Protein AF-A0A9X9BIA7-F1 (afdb_monomer)

pLDDT: mean 82.03, std 10.1, range [43.19, 94.62]

Secondary structure (DSSP, 8-state):
-HHHHHHHHHHHHHHHHHHHHHHHHHHHHHHHHHHHHHHHSSSHHHHHHHHHHHSHHHHTHHHHHHHHHHHHHHHHHHHHHHHHHHHHHHHHHHHHHHHHHHHHHHHHHHHHH---TT-TT-----PPP-HHHHHHHHHHS-HHHHHHHHHHHHHHHHHHHHHHH--S-HHHHHHHHHHHHHHHHHHHHHHHHHHHHHHHHH-

Radius of gyration: 33.62 Å; Cα contacts (8 Å, |Δi|>4): 105; chains: 1; bounding box: 67×31×93 Å

Structure (mmCIF, N/CA/C/O backbone):
data_AF-A0A9X9BIA7-F1
#
_entry.id   AF-A0A9X9BIA7-F1
#
loop_
_atom_site.group_PDB
_atom_site.id
_atom_site.type_symbol
_atom_site.label_atom_id
_atom_site.label_alt_id
_atom_site.label_comp_id
_atom_site.label_asym_id
_atom_site.label_entity_id
_atom_site.label_seq_id
_atom_site.pdbx_PDB_ins_code
_atom_site.Cartn_x
_atom_site.Cartn_y
_atom_site.Cartn_z
_atom_site.occupancy
_atom_site.B_iso_or_equiv
_atom_site.auth_seq_id
_atom_site.auth_comp_id
_atom_site.auth_asym_id
_atom_site.auth_atom_id
_atom_site.pdbx_PDB_model_num
ATOM 1 N N . MET A 1 1 ? -5.800 -17.073 7.816 1.00 51.84 1 MET A N 1
ATOM 2 C CA . MET A 1 1 ? -5.719 -16.001 8.838 1.00 51.84 1 MET A CA 1
ATOM 3 C C . MET A 1 1 ? -7.051 -15.257 8.975 1.00 51.84 1 MET A C 1
ATOM 5 O O . MET A 1 1 ? -7.492 -15.064 10.098 1.00 51.84 1 MET A O 1
ATOM 9 N N . PHE A 1 2 ? -7.744 -14.990 7.859 1.00 43.19 2 PHE A N 1
ATOM 10 C CA . PHE A 1 2 ? -9.091 -14.393 7.794 1.00 43.19 2 PHE A CA 1
ATOM 11 C C . PHE A 1 2 ? -10.152 -15.053 8.702 1.00 43.19 2 PHE A C 1
ATOM 13 O O . PHE A 1 2 ? -10.897 -14.359 9.387 1.00 43.19 2 PHE A O 1
ATOM 20 N N . ASP A 1 3 ? -10.183 -16.390 8.781 1.00 50.22 3 ASP A N 1
ATOM 21 C CA . ASP A 1 3 ? -11.172 -17.098 9.613 1.00 50.22 3 ASP A CA 1
ATOM 22 C C . ASP A 1 3 ? -10.948 -16.918 11.119 1.00 50.22 3 ASP A C 1
ATOM 24 O O . ASP A 1 3 ? -11.911 -16.846 11.877 1.00 50.22 3 ASP A O 1
ATOM 28 N N . LYS A 1 4 ? -9.689 -16.785 11.564 1.00 55.47 4 LYS A N 1
ATOM 29 C CA . LYS A 1 4 ? -9.378 -16.519 12.979 1.00 55.47 4 LYS A CA 1
ATOM 30 C C . LYS A 1 4 ? -9.811 -15.117 13.386 1.00 55.47 4 LYS A C 1
ATOM 32 O O . LYS A 1 4 ? -10.415 -14.951 14.435 1.00 55.47 4 LYS A O 1
ATOM 37 N N . GLU A 1 5 ? -9.560 -14.127 12.536 1.00 55.94 5 GLU A N 1
ATOM 38 C CA . GLU A 1 5 ? -9.920 -12.739 12.824 1.00 55.94 5 GLU A CA 1
ATOM 39 C C . GLU A 1 5 ? -11.442 -12.515 12.781 1.00 55.94 5 GLU A C 1
ATOM 41 O O . GLU A 1 5 ? -11.990 -11.721 13.548 1.00 55.94 5 GLU A O 1
ATOM 46 N N . LYS A 1 6 ? -12.145 -13.248 11.907 1.00 61.41 6 LYS A N 1
ATOM 47 C CA . LYS A 1 6 ? -13.609 -13.257 11.860 1.00 61.41 6 LYS A CA 1
ATOM 48 C C . LYS A 1 6 ? -14.207 -13.901 13.114 1.00 61.41 6 LYS A C 1
ATOM 50 O O . LYS A 1 6 ? -15.103 -13.315 13.713 1.00 61.41 6 LYS A O 1
ATOM 55 N N . LEU A 1 7 ? -13.662 -15.040 13.548 1.00 57.78 7 LEU A N 1
ATOM 56 C CA . LEU A 1 7 ? -14.056 -15.696 14.799 1.00 57.78 7 LEU A CA 1
ATOM 57 C C . LEU A 1 7 ? -13.787 -14.811 16.021 1.00 57.78 7 LEU A C 1
ATOM 59 O O . LEU A 1 7 ? -14.638 -14.719 16.897 1.00 57.78 7 LEU A O 1
ATOM 63 N N . GLU A 1 8 ? -12.648 -14.118 16.077 1.00 61.22 8 GLU A N 1
ATOM 64 C CA . GLU A 1 8 ? -12.342 -13.173 17.160 1.00 61.22 8 GLU A CA 1
ATOM 65 C C . GLU A 1 8 ? -13.319 -11.991 17.186 1.00 61.22 8 GLU A C 1
ATOM 67 O O . GLU A 1 8 ? -13.838 -11.660 18.252 1.00 61.22 8 GLU A O 1
ATOM 72 N N . LYS A 1 9 ? -13.653 -11.406 16.026 1.00 61.94 9 LYS A N 1
ATOM 73 C CA . LYS A 1 9 ? -14.654 -10.327 15.922 1.00 61.94 9 LYS A CA 1
ATOM 74 C C . LYS A 1 9 ? -16.052 -10.783 16.343 1.00 61.94 9 LYS A C 1
ATOM 76 O O . LYS A 1 9 ? -16.746 -10.043 17.041 1.00 61.94 9 LYS A O 1
ATOM 81 N N . GLU A 1 10 ? -16.468 -11.984 15.949 1.00 62.50 10 GLU A N 1
ATOM 82 C CA . GLU A 1 10 ? -17.757 -12.559 16.356 1.00 62.50 10 GLU A CA 1
ATOM 83 C C . GLU A 1 10 ? -17.796 -12.818 17.869 1.00 62.50 10 GLU A C 1
ATOM 85 O O . GLU A 1 10 ? -18.777 -12.477 18.533 1.00 62.50 10 GLU A O 1
ATOM 90 N N . ASN A 1 11 ? -16.702 -13.321 18.447 1.00 66.12 11 ASN A N 1
ATOM 91 C CA . ASN A 1 11 ? -16.607 -13.575 19.884 1.00 66.12 11 ASN A CA 1
ATOM 92 C C . ASN A 1 11 ? -16.567 -12.267 20.705 1.00 66.12 11 ASN A C 1
ATOM 94 O O . ASN A 1 11 ? -17.198 -12.164 21.760 1.00 66.12 11 ASN A O 1
ATOM 98 N N . GLU A 1 12 ? -15.888 -11.228 20.205 1.00 63.38 12 GLU A N 1
ATOM 99 C CA . GLU A 1 12 ? -15.877 -9.883 20.798 1.00 63.38 12 GLU A CA 1
ATOM 100 C C . GLU A 1 12 ? -17.269 -9.231 20.769 1.00 63.38 12 GLU A C 1
ATOM 102 O O . GLU A 1 12 ? -17.687 -8.616 21.761 1.00 63.38 12 GLU A O 1
ATOM 107 N N . GLN A 1 13 ? -18.016 -9.377 19.669 1.00 70.12 13 GLN A N 1
ATOM 108 C CA . GLN A 1 13 ? -19.396 -8.892 19.554 1.00 70.12 13 GLN A CA 1
ATOM 109 C C . GLN A 1 13 ? -20.342 -9.650 20.487 1.00 70.12 13 GLN A C 1
ATOM 111 O O . GLN A 1 13 ? -21.145 -9.023 21.181 1.00 70.12 13 GLN A O 1
ATOM 116 N N . PHE A 1 14 ? -20.197 -10.972 20.575 1.00 70.50 14 PHE A N 1
ATOM 117 C CA . PHE A 1 14 ? -20.996 -11.805 21.467 1.00 70.50 14 PHE A CA 1
ATOM 118 C C . PHE A 1 14 ? -20.748 -11.457 22.944 1.00 70.50 14 PHE A C 1
ATOM 120 O O . PHE A 1 14 ? -21.690 -11.222 23.700 1.00 70.50 14 PHE A O 1
ATOM 127 N N . SER A 1 15 ? -19.482 -11.295 23.338 1.00 69.31 15 SER A N 1
ATOM 128 C CA . SER A 1 15 ? -19.097 -10.848 24.683 1.00 69.31 15 SER A CA 1
ATOM 129 C C . SER A 1 15 ? -19.614 -9.436 25.006 1.00 69.31 15 SER A C 1
ATOM 131 O O . SER A 1 15 ? -20.110 -9.186 26.106 1.00 69.31 15 SER A O 1
ATOM 133 N N . SER A 1 16 ? -19.588 -8.512 24.035 1.00 70.38 16 SER A N 1
ATOM 134 C CA . SER A 1 16 ? -20.182 -7.170 24.189 1.00 70.38 16 SER A CA 1
ATOM 135 C C . SER A 1 16 ? -21.683 -7.234 24.445 1.00 70.38 16 SER A C 1
ATOM 137 O O . SER A 1 16 ? -22.183 -6.561 25.344 1.00 70.38 16 SER A O 1
ATOM 139 N N . ALA A 1 17 ? -22.400 -8.039 23.660 1.00 75.88 17 ALA A N 1
ATOM 140 C CA . ALA A 1 17 ? -23.842 -8.189 23.775 1.00 75.88 17 ALA A CA 1
ATOM 141 C C . ALA A 1 17 ? -24.231 -8.756 25.146 1.00 75.88 17 ALA A C 1
ATOM 143 O O . ALA A 1 17 ? -25.130 -8.222 25.791 1.00 75.88 17 ALA A O 1
ATOM 144 N N . ILE A 1 18 ? -23.501 -9.763 25.636 1.00 77.12 18 ILE A N 1
ATOM 145 C CA . ILE A 1 18 ? -23.706 -10.320 26.979 1.00 77.12 18 ILE A CA 1
ATOM 146 C C . ILE A 1 18 ? -23.482 -9.254 28.052 1.00 77.12 18 ILE A C 1
ATOM 148 O O . ILE A 1 18 ? -24.306 -9.131 28.956 1.00 77.12 18 ILE A O 1
ATOM 152 N N . LEU A 1 19 ? -22.415 -8.455 27.948 1.00 74.62 19 LEU A N 1
ATOM 153 C CA . LEU A 1 19 ? -22.141 -7.385 28.909 1.00 74.62 19 LEU A CA 1
ATOM 154 C C . LEU A 1 19 ? -23.270 -6.340 28.926 1.00 74.62 19 LEU A C 1
ATOM 156 O O . LEU A 1 19 ? -23.710 -5.931 30.001 1.00 74.62 19 LEU A O 1
ATOM 160 N N . TYR A 1 20 ? -23.787 -5.938 27.759 1.00 77.62 20 TYR A N 1
ATOM 161 C CA . TYR A 1 20 ? -24.908 -4.996 27.673 1.00 77.62 20 TYR A CA 1
ATOM 162 C C . TYR A 1 20 ? -26.202 -5.569 28.247 1.00 77.62 20 TYR A C 1
ATOM 164 O O . TYR A 1 20 ? -26.887 -4.880 29.001 1.00 77.62 20 TYR A O 1
ATOM 172 N N . VAL A 1 21 ? -26.515 -6.831 27.945 1.00 79.69 21 VAL A N 1
ATOM 173 C CA . VAL A 1 21 ? -27.689 -7.527 28.489 1.00 79.69 21 VAL A CA 1
ATOM 174 C C . VAL A 1 21 ? -27.570 -7.655 30.006 1.00 79.69 21 VAL A C 1
ATOM 176 O O . VAL A 1 21 ? -28.505 -7.301 30.719 1.00 79.69 21 VAL A O 1
ATOM 179 N N . ALA A 1 22 ? -26.412 -8.078 30.517 1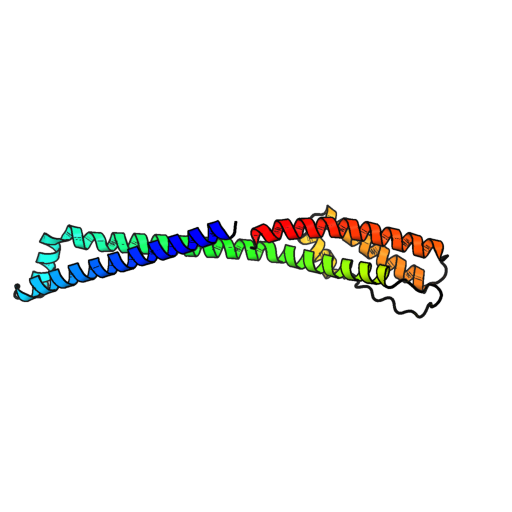.00 77.31 22 ALA A N 1
ATOM 180 C CA . ALA A 1 22 ? -26.150 -8.165 31.950 1.00 77.31 22 ALA A CA 1
ATOM 181 C C . ALA A 1 22 ? -26.300 -6.799 32.634 1.00 77.31 22 ALA A C 1
ATOM 183 O O . ALA A 1 22 ? -26.955 -6.702 33.668 1.00 77.31 22 ALA A O 1
ATOM 184 N N . THR A 1 23 ? -25.774 -5.732 32.025 1.00 77.50 23 THR A N 1
ATOM 185 C CA . THR A 1 23 ? -25.918 -4.361 32.539 1.00 77.50 23 THR A CA 1
ATOM 186 C C . THR A 1 23 ? -27.383 -3.914 32.546 1.00 77.50 23 THR A C 1
ATOM 188 O O . THR A 1 23 ? -27.844 -3.346 33.532 1.00 77.50 23 THR A O 1
ATOM 191 N N . ALA A 1 24 ? -28.143 -4.204 31.488 1.00 81.12 24 ALA A N 1
ATOM 192 C CA . ALA A 1 24 ? -29.560 -3.855 31.397 1.00 81.12 24 ALA A CA 1
ATOM 193 C C . ALA A 1 24 ? -30.409 -4.602 32.439 1.00 81.12 24 ALA A C 1
ATOM 195 O O . ALA A 1 24 ? -31.232 -3.987 33.117 1.00 81.12 24 ALA A O 1
ATOM 196 N N . VAL A 1 25 ? -30.171 -5.907 32.615 1.00 82.69 25 VAL A N 1
ATOM 197 C CA . VAL A 1 25 ? -30.824 -6.718 33.654 1.00 82.69 25 VAL A CA 1
ATOM 198 C C . VAL A 1 25 ? -30.479 -6.174 35.038 1.00 82.69 25 VAL A C 1
ATOM 200 O O . VAL A 1 25 ? -31.370 -6.002 35.865 1.00 82.69 25 VAL A O 1
ATOM 203 N N . TYR A 1 26 ? -29.212 -5.837 35.273 1.00 79.81 26 TYR A N 1
ATOM 204 C CA . TYR A 1 26 ? -28.749 -5.291 36.543 1.00 79.81 26 TYR A CA 1
ATOM 205 C C . TYR A 1 26 ? -29.429 -3.966 36.899 1.00 79.81 26 TYR A C 1
ATOM 207 O O . TYR A 1 26 ? -29.980 -3.817 37.988 1.00 79.81 26 TYR A O 1
ATOM 215 N N . VAL A 1 27 ? -29.456 -3.018 35.958 1.00 80.88 27 VAL A N 1
ATOM 216 C CA . VAL A 1 27 ? -30.148 -1.732 36.129 1.00 80.88 27 VAL A CA 1
ATOM 217 C C . VAL A 1 27 ? -31.649 -1.947 36.336 1.00 80.88 27 VAL A C 1
ATOM 219 O O . VAL A 1 27 ? -32.243 -1.284 37.184 1.00 80.88 27 VAL A O 1
ATOM 222 N N . GLY A 1 28 ? -32.253 -2.905 35.627 1.00 82.69 28 GLY A N 1
ATOM 223 C CA . GLY A 1 28 ? -33.654 -3.285 35.802 1.00 82.69 28 GLY A CA 1
ATOM 224 C C . GLY A 1 28 ? -33.961 -3.801 37.209 1.00 82.69 28 GLY A C 1
ATOM 225 O O . GLY A 1 28 ? -34.925 -3.351 37.826 1.00 82.69 28 GLY A O 1
ATOM 226 N N . VAL A 1 29 ? -33.121 -4.686 37.754 1.00 83.00 29 VAL A N 1
ATOM 227 C CA . VAL A 1 29 ? -33.265 -5.192 39.130 1.00 83.00 29 VAL A CA 1
ATOM 228 C C . VAL A 1 29 ? -33.108 -4.057 40.142 1.00 83.00 29 VAL A C 1
ATOM 230 O O . VAL A 1 29 ? -33.951 -3.918 41.026 1.00 83.00 29 VAL A O 1
ATOM 233 N N . CYS A 1 30 ? -32.101 -3.193 39.983 1.00 81.19 30 CYS A N 1
ATOM 234 C CA . CYS A 1 30 ? -31.923 -2.018 40.841 1.00 81.19 30 CYS A CA 1
ATOM 235 C C . CYS A 1 30 ? -33.144 -1.084 40.802 1.00 81.19 30 CYS A C 1
ATOM 237 O O . CYS A 1 30 ? -33.599 -0.626 41.848 1.00 81.19 30 CYS A O 1
ATOM 239 N N . ALA A 1 31 ? -33.715 -0.841 39.618 1.00 84.12 31 ALA A N 1
ATOM 240 C CA . ALA A 1 31 ? -34.907 -0.012 39.457 1.00 84.12 31 ALA A CA 1
ATOM 241 C C . ALA A 1 31 ? -36.151 -0.640 40.110 1.00 84.12 31 ALA A C 1
ATOM 243 O O . ALA A 1 31 ? -36.922 0.067 40.758 1.00 84.12 31 ALA A O 1
ATOM 244 N N . MET A 1 32 ? -36.333 -1.962 39.997 1.00 84.62 32 MET A N 1
ATOM 245 C CA . MET A 1 32 ? -37.430 -2.673 40.667 1.00 84.62 32 MET A CA 1
ATOM 246 C C . MET A 1 32 ? -37.293 -2.633 42.192 1.00 84.62 32 MET A C 1
ATOM 248 O O . MET A 1 32 ? -38.274 -2.361 42.883 1.00 84.62 32 MET A O 1
ATOM 252 N N . VAL A 1 33 ? -36.086 -2.863 42.722 1.00 83.12 33 VAL A N 1
ATOM 253 C CA . VAL A 1 33 ? -35.806 -2.792 44.166 1.00 83.12 33 VAL A CA 1
ATOM 254 C C . VAL A 1 33 ? -36.056 -1.378 44.688 1.00 83.12 33 VAL A C 1
ATOM 256 O O . VAL A 1 33 ? -36.735 -1.213 45.703 1.00 83.12 33 VAL A O 1
ATOM 259 N N . PHE A 1 34 ? -35.593 -0.354 43.965 1.00 80.75 34 PHE A N 1
ATOM 260 C CA . PHE A 1 34 ? -35.861 1.038 44.313 1.00 80.75 34 PHE A CA 1
ATOM 261 C C . PHE A 1 34 ? -37.360 1.355 44.303 1.00 80.75 34 PHE A C 1
ATOM 263 O O . PHE A 1 34 ? -37.870 1.932 45.259 1.00 80.75 34 PHE A O 1
ATOM 270 N N . GLY A 1 35 ? -38.085 0.935 43.262 1.00 83.81 35 GLY A N 1
ATOM 271 C CA . GLY A 1 35 ? -39.531 1.137 43.160 1.00 83.81 35 GLY A CA 1
ATOM 272 C C . GLY A 1 35 ? -40.303 0.468 44.300 1.00 83.81 35 GLY A C 1
ATOM 273 O O . GLY A 1 35 ? -41.213 1.070 44.868 1.00 83.81 35 GLY A O 1
ATOM 274 N N . ALA A 1 36 ? -39.901 -0.743 44.697 1.00 83.44 36 ALA A N 1
ATOM 275 C CA . ALA A 1 36 ? -40.500 -1.455 45.823 1.00 83.44 36 ALA A CA 1
ATOM 276 C C . ALA A 1 36 ? -40.231 -0.768 47.174 1.00 83.44 36 ALA A C 1
ATOM 278 O O . ALA A 1 36 ? -41.113 -0.744 48.035 1.00 83.44 36 ALA A O 1
ATOM 279 N N . LEU A 1 37 ? -39.035 -0.204 47.366 1.00 82.19 37 LEU A N 1
ATOM 280 C CA . LEU A 1 37 ? -38.689 0.575 48.558 1.00 82.19 37 LEU A CA 1
ATOM 281 C C . LEU A 1 37 ? -39.425 1.918 48.585 1.00 82.19 37 LEU A C 1
ATOM 283 O O . LEU A 1 37 ? -39.972 2.287 49.620 1.00 82.19 37 LEU A O 1
ATOM 287 N N 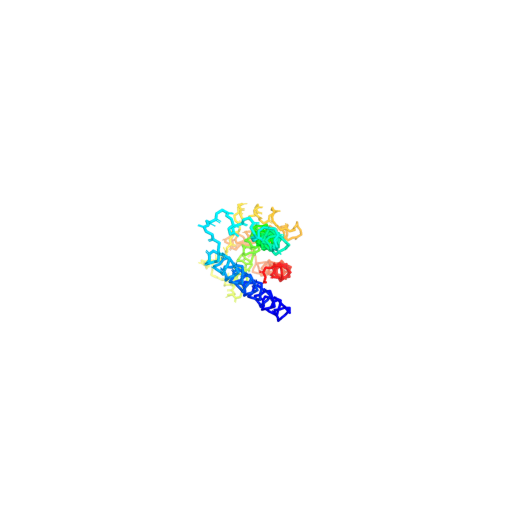. TYR A 1 38 ? -39.511 2.605 47.446 1.00 84.56 38 TYR A N 1
ATOM 288 C CA . TYR A 1 38 ? -40.236 3.867 47.304 1.00 84.56 38 TYR A CA 1
ATOM 289 C C . TYR A 1 38 ? -41.738 3.711 47.566 1.00 84.56 38 TYR A C 1
ATOM 291 O O . TYR A 1 38 ? -42.346 4.574 48.183 1.00 84.56 38 TYR A O 1
ATOM 299 N N . ALA A 1 39 ? -42.332 2.579 47.177 1.00 84.81 39 ALA A N 1
ATOM 300 C CA . ALA A 1 39 ? -43.731 2.279 47.479 1.00 84.81 39 ALA A CA 1
ATOM 301 C C . ALA A 1 39 ? -43.998 2.006 48.973 1.00 84.81 39 ALA A C 1
ATOM 303 O O . ALA A 1 39 ? -45.140 2.107 49.418 1.00 84.81 39 ALA A O 1
ATOM 304 N N . LYS A 1 40 ? -42.971 1.625 49.746 1.00 82.31 40 LYS A N 1
ATOM 305 C CA . LYS A 1 40 ? -43.091 1.281 51.174 1.00 82.31 40 LYS A CA 1
ATOM 306 C C . LYS A 1 40 ? -42.656 2.400 52.117 1.00 82.31 40 LYS A C 1
ATOM 308 O O . LYS A 1 40 ? -43.059 2.385 53.277 1.00 82.31 40 LYS A O 1
ATOM 313 N N . LEU A 1 41 ? -41.815 3.321 51.655 1.00 83.75 41 LEU A N 1
ATOM 314 C CA . LEU A 1 41 ? -41.225 4.373 52.477 1.00 83.75 41 LEU A CA 1
ATOM 315 C C . LEU A 1 41 ? -41.856 5.738 52.164 1.00 83.75 41 LEU A C 1
ATOM 317 O O . LEU A 1 41 ? -42.187 6.019 51.016 1.00 83.75 41 LEU A O 1
ATOM 321 N N . PRO A 1 42 ? -42.031 6.603 53.178 1.00 77.94 42 PRO A N 1
ATOM 322 C CA . PRO A 1 42 ? -42.809 7.836 53.056 1.00 77.94 42 PRO A CA 1
ATOM 323 C C . PRO A 1 42 ? -42.118 8.931 52.230 1.00 77.94 42 PRO A C 1
ATOM 325 O O . PRO A 1 42 ? -42.777 9.882 51.813 1.00 77.94 42 PRO A O 1
ATOM 328 N N . SER A 1 43 ? -40.807 8.825 51.988 1.00 87.31 43 SER A N 1
ATOM 329 C CA . SER A 1 43 ? -40.052 9.805 51.210 1.00 87.31 43 SER A CA 1
ATOM 330 C C . SER A 1 43 ? -39.040 9.152 50.263 1.00 87.31 43 SER A C 1
ATOM 332 O O . SER A 1 43 ? -38.518 8.064 50.513 1.00 87.31 43 SER A O 1
ATOM 334 N N . PHE A 1 44 ? -38.723 9.859 49.172 1.00 80.56 44 PHE A N 1
ATOM 335 C CA . PHE A 1 44 ? -37.680 9.454 48.222 1.00 80.56 44 PHE A CA 1
ATOM 336 C C . PHE A 1 44 ? -36.311 9.305 48.900 1.00 80.56 44 PHE A C 1
ATOM 338 O O . PHE A 1 44 ? -35.579 8.359 48.615 1.00 80.56 44 PHE A O 1
ATOM 345 N N . GLY A 1 45 ? -35.977 10.228 49.810 1.00 80.50 45 GLY A N 1
ATOM 346 C CA . GLY A 1 45 ? -34.710 10.216 50.540 1.00 80.50 45 GLY A CA 1
ATOM 347 C C . GLY A 1 45 ? -34.562 8.980 51.427 1.00 80.50 45 GLY A C 1
ATOM 348 O O . GLY A 1 45 ? -33.501 8.358 51.424 1.00 80.50 45 GLY A O 1
ATOM 349 N N . ASP A 1 46 ? -35.637 8.570 52.103 1.00 79.50 46 ASP A N 1
ATOM 350 C CA . ASP A 1 46 ? -35.634 7.372 52.950 1.00 79.50 46 ASP A CA 1
ATOM 351 C C . ASP A 1 46 ? -35.512 6.092 52.119 1.00 79.50 46 ASP A C 1
ATOM 353 O O . ASP A 1 46 ? -34.750 5.193 52.474 1.00 79.50 46 ASP A O 1
ATOM 357 N N . ALA A 1 47 ? -36.204 6.024 50.976 1.00 78.94 47 ALA A N 1
ATOM 358 C CA . ALA A 1 47 ? -36.086 4.908 50.038 1.00 78.94 47 ALA A CA 1
ATOM 359 C C . ALA A 1 47 ? -34.674 4.785 49.452 1.00 78.94 47 ALA A C 1
ATOM 361 O O . ALA A 1 47 ? -34.137 3.681 49.348 1.00 78.94 47 ALA A O 1
ATOM 362 N N . PHE A 1 48 ? -34.042 5.913 49.122 1.00 79.31 48 PHE A N 1
ATOM 363 C CA . PHE A 1 48 ? -32.670 5.947 48.624 1.00 79.31 48 PHE A CA 1
ATOM 364 C C . PHE A 1 48 ? -31.652 5.533 49.694 1.00 79.31 48 PHE A C 1
ATOM 366 O O . PHE A 1 48 ? -30.774 4.715 49.422 1.00 79.31 48 PHE A O 1
ATOM 373 N N . LEU A 1 49 ? -31.788 6.039 50.923 1.00 80.31 49 LEU A N 1
ATOM 374 C CA . LEU A 1 49 ? -30.914 5.672 52.040 1.00 80.31 49 LEU A CA 1
ATOM 375 C C . LEU A 1 49 ? -31.065 4.199 52.433 1.00 80.31 49 LEU A C 1
ATOM 377 O O . LEU A 1 49 ? -30.057 3.536 52.676 1.00 80.31 49 LEU A O 1
ATOM 381 N N . ALA A 1 50 ? -32.288 3.662 52.436 1.00 80.88 50 ALA A N 1
ATOM 382 C CA . ALA A 1 50 ? -32.530 2.236 52.649 1.00 80.88 50 ALA A CA 1
ATOM 383 C C . ALA A 1 50 ? -31.897 1.388 51.536 1.00 80.88 50 ALA A C 1
ATOM 385 O O . ALA A 1 50 ? -31.244 0.386 51.821 1.00 80.88 50 ALA A O 1
ATOM 386 N N . MET A 1 51 ? -31.994 1.827 50.275 1.00 80.00 51 MET A N 1
ATOM 387 C CA . MET A 1 51 ? -31.340 1.139 49.161 1.00 80.00 51 MET A CA 1
ATOM 388 C C . MET A 1 51 ? -29.811 1.158 49.292 1.00 80.00 51 MET A C 1
ATOM 390 O O . MET A 1 51 ? -29.162 0.137 49.089 1.00 80.00 51 MET A O 1
ATOM 394 N N . MET A 1 52 ? -29.225 2.289 49.685 1.00 78.19 52 MET A N 1
ATOM 395 C CA . MET A 1 52 ? -27.784 2.412 49.930 1.00 78.19 52 MET A CA 1
ATOM 396 C C . MET A 1 52 ? -27.306 1.575 51.121 1.00 78.19 52 MET A C 1
ATOM 398 O O . MET A 1 52 ? -26.193 1.057 51.094 1.00 78.19 52 MET A O 1
ATOM 402 N N . LYS A 1 53 ? -28.133 1.430 52.159 1.00 78.88 53 LYS A N 1
ATOM 403 C CA . LYS A 1 53 ? -27.807 0.656 53.359 1.00 78.88 53 LYS A CA 1
ATOM 404 C C . LYS A 1 53 ? -27.896 -0.851 53.116 1.00 78.88 53 LYS A C 1
ATOM 406 O O . LYS A 1 53 ? -26.956 -1.570 53.440 1.00 78.88 53 LYS A O 1
ATOM 411 N N . ASP A 1 54 ? -29.001 -1.309 52.536 1.00 78.25 54 ASP A N 1
ATOM 412 C CA . ASP A 1 54 ? -29.315 -2.738 52.431 1.00 78.25 54 ASP A CA 1
ATOM 413 C C . ASP A 1 54 ? -28.817 -3.347 51.110 1.00 78.25 54 ASP A C 1
ATOM 415 O O . ASP A 1 54 ? -28.543 -4.543 51.035 1.00 78.25 54 ASP A O 1
ATOM 419 N N . TYR A 1 55 ? -28.641 -2.516 50.076 1.00 75.75 55 TYR A N 1
ATOM 420 C CA . TYR A 1 55 ? -28.185 -2.916 48.740 1.00 75.75 55 TYR A CA 1
ATOM 421 C C . TYR A 1 55 ? -26.950 -2.130 48.274 1.00 75.75 55 TYR A C 1
ATOM 423 O O . TYR A 1 55 ? -26.630 -2.115 47.083 1.00 75.75 55 TYR A O 1
ATOM 431 N N . GLY A 1 56 ? -26.210 -1.503 49.195 1.00 68.75 56 GLY A N 1
ATOM 432 C CA . GLY A 1 56 ? -25.016 -0.709 48.885 1.00 68.75 56 GLY A CA 1
ATOM 433 C C . GLY A 1 56 ? -23.955 -1.470 48.087 1.00 68.75 56 GLY A C 1
ATOM 434 O O . GLY A 1 56 ? -23.355 -0.902 47.180 1.00 68.75 56 GLY A O 1
ATOM 435 N N . THR A 1 57 ? -23.786 -2.770 48.343 1.00 69.19 57 THR A N 1
ATOM 436 C CA . THR A 1 57 ? -22.909 -3.681 47.581 1.00 69.19 57 THR A CA 1
ATOM 437 C C . THR A 1 57 ? -23.348 -3.886 46.130 1.00 69.19 57 THR A C 1
ATOM 439 O O . THR A 1 57 ? -22.512 -4.105 45.259 1.00 69.19 57 THR A O 1
ATOM 442 N N . ILE A 1 58 ? -24.649 -3.802 45.850 1.00 69.62 58 ILE A N 1
ATOM 443 C CA . ILE A 1 58 ? -25.187 -3.854 44.486 1.00 69.62 58 ILE A CA 1
ATOM 444 C C . ILE A 1 58 ? -24.959 -2.490 43.808 1.00 69.62 58 ILE A C 1
ATOM 446 O O . ILE A 1 58 ? -24.520 -2.394 42.662 1.00 69.62 58 ILE A O 1
ATOM 450 N N . ILE A 1 59 ? -25.150 -1.386 44.521 1.00 68.44 59 ILE A N 1
ATOM 451 C CA . ILE A 1 59 ? -24.950 -0.052 43.940 1.00 68.44 59 ILE A CA 1
ATOM 452 C C . ILE A 1 59 ? -23.468 0.206 43.616 1.00 68.44 59 ILE A C 1
ATOM 454 O O . ILE A 1 59 ? -23.160 0.763 42.560 1.00 68.44 59 ILE A O 1
ATOM 458 N N . THR A 1 60 ? -22.534 -0.267 44.447 1.00 71.69 60 THR A N 1
ATOM 459 C CA . THR A 1 60 ? -21.088 -0.168 44.175 1.00 71.69 60 THR A CA 1
ATOM 460 C C . THR A 1 60 ? -20.622 -1.006 42.982 1.00 71.69 60 THR A C 1
ATOM 462 O O . THR A 1 60 ? -19.558 -0.728 42.431 1.00 71.69 60 THR A O 1
ATOM 465 N N . GLY A 1 61 ? -21.426 -1.965 42.509 1.00 68.75 61 GLY A N 1
ATOM 466 C CA . GLY A 1 61 ? -21.172 -2.691 41.262 1.00 68.75 61 GLY A CA 1
ATOM 467 C C . GLY A 1 61 ? -21.337 -1.833 39.999 1.00 68.75 61 GLY A C 1
ATOM 468 O O . GLY A 1 61 ? -20.695 -2.110 38.985 1.00 68.75 61 GLY A O 1
ATOM 469 N N . VAL A 1 62 ? -22.136 -0.756 40.046 1.00 73.00 62 VAL A N 1
ATOM 470 C CA . VAL A 1 62 ? -22.384 0.117 38.881 1.00 73.00 62 VAL A CA 1
ATOM 471 C C . VAL A 1 62 ? -21.105 0.835 38.415 1.00 73.00 62 VAL A C 1
ATOM 473 O O . VAL A 1 62 ? -20.781 0.724 37.231 1.00 73.00 62 VAL A O 1
ATOM 476 N N . PRO A 1 63 ? -20.318 1.497 39.291 1.00 73.88 63 PRO A N 1
ATOM 477 C CA . PRO A 1 63 ? -19.014 2.046 38.913 1.00 73.88 63 PRO A CA 1
ATOM 478 C C . PRO A 1 63 ? -18.062 1.023 38.283 1.00 73.88 63 PRO A C 1
ATOM 480 O O . PRO A 1 63 ? -17.348 1.358 37.341 1.00 73.88 63 PRO A O 1
ATOM 483 N N . VAL A 1 64 ? -18.070 -0.227 38.763 1.00 77.88 64 VAL A N 1
ATOM 484 C CA . VAL A 1 64 ? -17.209 -1.299 38.236 1.00 77.88 64 VAL A CA 1
ATOM 485 C C . VAL A 1 64 ? -17.610 -1.668 36.808 1.00 77.88 64 VAL A C 1
ATOM 487 O O . VAL A 1 64 ? -16.749 -1.743 35.935 1.00 77.88 64 VAL A O 1
ATOM 490 N N . LEU A 1 65 ? -18.909 -1.831 36.536 1.00 73.81 65 LEU A N 1
ATOM 491 C CA . LEU A 1 65 ? -19.407 -2.104 35.183 1.00 73.81 65 LEU A CA 1
ATOM 492 C C . LEU A 1 65 ? -19.063 -0.968 34.214 1.00 73.81 65 LEU A C 1
ATOM 494 O O . LEU A 1 65 ? -18.583 -1.226 33.110 1.00 73.81 65 LEU A O 1
ATOM 498 N N . VAL A 1 66 ? -19.243 0.287 34.637 1.00 77.38 66 VAL A N 1
ATOM 499 C CA . VAL A 1 66 ? -18.871 1.456 33.827 1.00 77.38 66 VAL A CA 1
ATOM 500 C C . VAL A 1 66 ? -17.367 1.467 33.551 1.00 77.38 66 VAL A C 1
ATOM 502 O O . VAL A 1 66 ? -16.969 1.656 32.404 1.00 77.38 66 VAL A O 1
ATOM 505 N N . ALA A 1 67 ? -16.527 1.198 34.555 1.00 77.94 67 ALA A N 1
ATOM 506 C CA . ALA A 1 67 ? -15.078 1.130 34.381 1.00 77.94 67 ALA A CA 1
ATOM 507 C C . ALA A 1 67 ? -14.661 0.040 33.380 1.00 77.94 67 ALA A C 1
ATOM 509 O O . ALA A 1 67 ? -13.812 0.293 32.527 1.00 77.94 67 ALA A O 1
ATOM 510 N N . VAL A 1 68 ? -15.292 -1.139 33.424 1.00 79.06 68 VAL A N 1
ATOM 511 C CA . VAL A 1 68 ? -15.037 -2.227 32.464 1.00 79.06 68 VAL A CA 1
ATOM 512 C C . VAL A 1 68 ? -15.449 -1.826 31.044 1.00 79.06 68 VAL A C 1
ATOM 514 O O . VAL A 1 68 ? -14.693 -2.056 30.100 1.00 79.06 68 VAL A O 1
ATOM 517 N N . VAL A 1 69 ? -16.611 -1.185 30.875 1.00 78.00 69 VAL A N 1
ATOM 518 C CA . VAL A 1 69 ? -17.068 -0.689 29.564 1.00 78.00 69 VAL A CA 1
ATOM 519 C C . VAL A 1 69 ? -16.114 0.375 29.019 1.00 78.00 69 VAL A C 1
ATOM 521 O O . VAL A 1 69 ? -15.733 0.308 27.852 1.00 78.00 69 VAL A O 1
ATOM 524 N N . VAL A 1 70 ? -15.688 1.326 29.853 1.00 82.56 70 VAL A N 1
ATOM 525 C CA . VAL A 1 70 ? -14.746 2.382 29.454 1.00 82.56 70 VAL A CA 1
ATOM 526 C C . VAL A 1 70 ? -13.384 1.792 29.099 1.00 82.56 70 VAL A C 1
ATOM 528 O O . VAL A 1 70 ? -12.831 2.137 28.057 1.00 82.56 70 VAL A O 1
ATOM 531 N N . ALA A 1 71 ? -12.860 0.865 29.904 1.00 78.88 71 ALA A N 1
ATOM 532 C CA . ALA A 1 71 ? -11.600 0.184 29.617 1.00 78.88 71 ALA A CA 1
ATOM 533 C C . ALA A 1 71 ? -11.662 -0.563 28.277 1.00 78.88 71 ALA A C 1
ATOM 535 O O . ALA A 1 71 ? -10.743 -0.460 27.465 1.00 78.88 71 ALA A O 1
ATOM 536 N N . LYS A 1 72 ? -12.780 -1.245 27.996 1.00 80.12 72 LYS A N 1
ATOM 537 C CA . LYS A 1 72 ? -13.012 -1.885 26.699 1.00 80.12 72 LYS A CA 1
ATOM 538 C C . LYS A 1 72 ? -13.020 -0.871 25.555 1.00 80.12 72 LYS A C 1
ATOM 540 O O . LYS A 1 72 ? -12.316 -1.061 24.569 1.00 80.12 72 LYS A O 1
ATOM 545 N N . GLN A 1 73 ? -13.766 0.223 25.695 1.00 81.69 73 GLN A N 1
ATOM 546 C CA . GLN A 1 73 ? -13.822 1.275 24.675 1.00 81.69 73 GLN A CA 1
ATOM 547 C C . GLN A 1 73 ? -12.447 1.904 24.414 1.00 81.69 73 GLN A C 1
ATOM 549 O O . GLN A 1 73 ? -12.118 2.191 23.264 1.00 81.69 73 GLN A O 1
ATOM 554 N N . GLN A 1 74 ? -11.627 2.086 25.454 1.00 83.94 74 GLN A N 1
ATOM 555 C CA . GLN A 1 74 ? -10.255 2.578 25.319 1.00 83.94 74 GLN A CA 1
ATOM 556 C C . GLN A 1 74 ? -9.353 1.580 24.586 1.00 83.94 74 GLN A C 1
ATOM 558 O O . GLN A 1 74 ? -8.583 1.991 23.718 1.00 83.94 74 GLN A O 1
ATOM 563 N N . LEU A 1 75 ? -9.465 0.281 24.880 1.00 82.00 75 LEU A N 1
ATOM 564 C CA . LEU A 1 75 ? -8.730 -0.762 24.159 1.00 82.00 75 LEU A CA 1
ATOM 565 C C . LEU A 1 75 ? -9.131 -0.818 22.680 1.00 82.00 75 LEU A C 1
ATOM 567 O O . LEU A 1 75 ? -8.256 -0.835 21.815 1.00 82.00 75 LEU A O 1
ATOM 571 N N . ASP A 1 76 ? -10.429 -0.758 22.375 1.00 78.06 76 ASP A N 1
ATOM 572 C CA . ASP A 1 76 ? -10.930 -0.743 20.996 1.00 78.06 76 ASP A CA 1
ATOM 573 C C . ASP A 1 76 ? -10.460 0.503 20.237 1.00 78.06 76 ASP A C 1
ATOM 575 O O . ASP A 1 76 ? -10.026 0.420 19.083 1.00 78.06 76 ASP A O 1
ATOM 579 N N . ALA A 1 77 ? -10.514 1.670 20.883 1.00 78.00 77 ALA A N 1
ATOM 580 C CA . ALA A 1 77 ? -10.014 2.919 20.321 1.00 78.00 77 ALA A CA 1
ATOM 581 C C . ALA A 1 77 ? -8.503 2.845 20.053 1.00 78.00 77 ALA A C 1
ATOM 583 O O . ALA A 1 77 ? -8.062 3.200 18.960 1.00 78.00 77 ALA A O 1
ATOM 584 N N . SER A 1 78 ? -7.732 2.312 21.004 1.00 75.94 78 SER A N 1
ATOM 585 C CA . SER A 1 78 ? -6.287 2.109 20.874 1.00 75.94 78 SER A CA 1
ATOM 586 C C . SER A 1 78 ? -5.952 1.157 19.724 1.00 75.94 78 SER A C 1
ATOM 588 O O . SER A 1 78 ? -5.123 1.482 18.873 1.00 75.94 78 SER A O 1
ATOM 590 N N . ARG A 1 79 ? -6.670 0.032 19.597 1.00 75.19 79 ARG A N 1
ATOM 591 C CA . ARG A 1 79 ? -6.503 -0.917 18.484 1.00 75.19 79 ARG A CA 1
ATOM 592 C C . ARG A 1 79 ? -6.785 -0.253 17.135 1.00 75.19 79 ARG A C 1
ATOM 594 O O . ARG A 1 79 ? -5.990 -0.391 16.207 1.00 75.19 79 ARG A O 1
ATOM 601 N N . ARG A 1 80 ? -7.874 0.518 17.017 1.00 78.38 80 ARG A N 1
ATOM 602 C CA . ARG A 1 80 ? -8.204 1.263 15.784 1.00 78.38 80 ARG A CA 1
ATOM 603 C C . ARG A 1 80 ? -7.155 2.317 15.455 1.00 78.38 80 ARG A C 1
ATOM 605 O O . ARG A 1 80 ? -6.779 2.456 14.293 1.00 78.38 80 ARG A O 1
ATOM 612 N N . GLN A 1 81 ? -6.671 3.040 16.460 1.00 80.88 81 GLN A N 1
ATOM 613 C CA . GLN A 1 81 ? -5.626 4.042 16.286 1.00 80.88 81 GLN A CA 1
ATOM 614 C C . GLN A 1 81 ? -4.302 3.404 15.864 1.00 80.88 81 GLN A C 1
ATOM 616 O O . GLN A 1 81 ? -3.642 3.930 14.969 1.00 80.88 81 GLN A O 1
ATOM 621 N N . HIS A 1 82 ? -3.937 2.263 16.447 1.00 79.06 82 HIS A N 1
ATOM 622 C CA . HIS A 1 82 ? -2.755 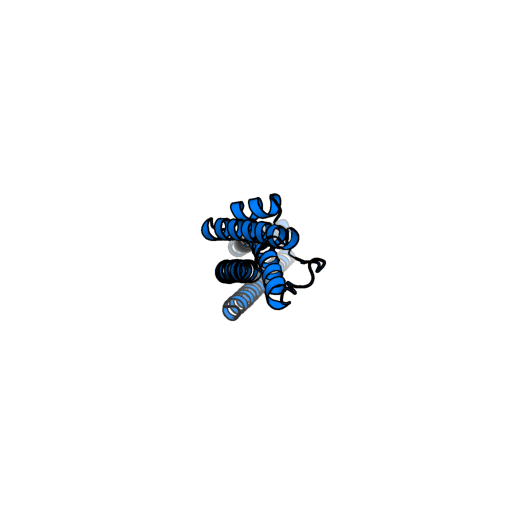1.505 16.058 1.00 79.06 82 HIS A CA 1
ATOM 623 C C . HIS A 1 82 ? -2.851 1.069 14.591 1.00 79.06 82 HIS A C 1
ATOM 625 O O . HIS A 1 82 ? -1.973 1.396 13.799 1.00 79.06 82 HIS A O 1
ATOM 631 N N . VAL A 1 83 ? -3.961 0.439 14.187 1.00 78.62 83 VAL A N 1
ATOM 632 C CA . VAL A 1 83 ? -4.184 0.031 12.787 1.00 78.62 83 VAL A CA 1
ATOM 633 C C . VAL A 1 83 ? -4.155 1.234 11.839 1.00 78.62 83 VAL A C 1
ATOM 635 O O . VAL A 1 83 ? -3.526 1.173 10.786 1.00 78.62 83 VAL A O 1
ATOM 638 N N . ALA A 1 84 ? -4.791 2.351 12.199 1.00 76.50 84 ALA A N 1
ATOM 639 C CA . ALA A 1 84 ? -4.772 3.562 11.381 1.00 76.50 84 ALA A CA 1
ATOM 640 C C . ALA A 1 84 ? -3.363 4.166 11.265 1.00 76.50 84 ALA A C 1
ATOM 642 O O . ALA A 1 84 ? -2.994 4.652 10.198 1.00 76.50 84 ALA A O 1
ATOM 643 N N . THR A 1 85 ? -2.577 4.121 12.340 1.00 82.44 85 THR A N 1
ATOM 644 C CA . THR A 1 85 ? -1.184 4.585 12.356 1.00 82.44 85 THR A CA 1
ATOM 645 C C . THR A 1 85 ? -0.315 3.715 11.458 1.00 82.44 85 THR A C 1
ATOM 647 O O . THR A 1 85 ? 0.369 4.260 10.598 1.00 82.44 85 THR A O 1
ATOM 650 N N . VAL A 1 86 ? -0.421 2.387 11.570 1.00 80.12 86 VAL A N 1
ATOM 651 C CA . VAL A 1 86 ? 0.297 1.436 10.704 1.00 80.12 86 VAL A CA 1
ATOM 652 C C . VAL A 1 86 ? -0.087 1.639 9.234 1.00 80.12 86 VAL A C 1
ATOM 654 O O . VAL A 1 86 ? 0.773 1.738 8.363 1.00 80.12 86 VAL A O 1
ATOM 657 N N . LYS A 1 87 ? -1.380 1.807 8.931 1.00 80.56 87 LYS A N 1
ATOM 658 C CA . LYS A 1 87 ? -1.829 2.091 7.557 1.00 80.56 87 LYS A CA 1
ATOM 659 C C . LYS A 1 87 ? -1.304 3.430 7.037 1.00 80.56 87 LYS A C 1
ATOM 661 O O . LYS A 1 87 ? -0.930 3.538 5.874 1.00 80.56 87 LYS A O 1
ATOM 666 N N . ARG A 1 88 ? -1.243 4.463 7.880 1.00 79.75 88 ARG A N 1
ATOM 667 C CA . ARG A 1 88 ? -0.659 5.755 7.490 1.00 79.75 88 ARG A CA 1
ATOM 668 C C . ARG A 1 88 ? 0.842 5.653 7.247 1.00 79.75 88 ARG A C 1
ATOM 670 O O . ARG A 1 88 ? 1.299 6.216 6.259 1.00 79.75 88 ARG A O 1
ATOM 677 N N . SER A 1 89 ? 1.584 4.924 8.080 1.00 82.00 89 SER A N 1
ATOM 678 C CA . SER A 1 89 ? 3.032 4.761 7.901 1.00 82.00 89 SER A CA 1
ATOM 679 C C . SER A 1 89 ? 3.382 3.966 6.643 1.00 82.00 89 SER A C 1
ATOM 681 O O . SER A 1 89 ? 4.388 4.252 6.007 1.00 82.00 89 SER A O 1
ATOM 683 N N . LEU A 1 90 ? 2.538 3.010 6.242 1.00 86.12 90 LEU A N 1
ATOM 684 C CA . LEU A 1 90 ? 2.759 2.198 5.039 1.00 86.12 90 LEU A CA 1
ATOM 685 C C . LEU A 1 90 ? 2.274 2.860 3.742 1.00 86.12 90 LEU A C 1
ATOM 687 O O . LEU A 1 90 ? 2.636 2.415 2.655 1.00 86.12 90 LEU A O 1
ATOM 691 N N . LYS A 1 91 ? 1.471 3.928 3.824 1.00 87.88 91 LYS A N 1
ATOM 692 C CA . LYS A 1 91 ? 0.901 4.587 2.641 1.00 87.88 91 LYS A CA 1
ATOM 693 C C . LYS A 1 91 ? 1.983 5.091 1.678 1.00 87.88 91 LYS A C 1
ATOM 695 O O . LYS A 1 91 ? 1.895 4.798 0.492 1.00 87.88 91 LYS A O 1
ATOM 700 N N . GLY A 1 92 ? 3.005 5.785 2.187 1.00 88.62 92 GLY A N 1
ATOM 701 C CA . GLY A 1 92 ? 4.105 6.300 1.358 1.00 88.62 92 GLY A CA 1
ATOM 702 C C . GLY A 1 92 ? 4.866 5.185 0.636 1.00 88.62 92 GLY A C 1
ATOM 703 O O . GLY A 1 92 ? 5.151 5.291 -0.553 1.00 88.62 92 GLY A O 1
ATOM 704 N N . GLN A 1 93 ? 5.090 4.058 1.319 1.00 90.19 93 GLN A N 1
ATOM 705 C CA . GLN A 1 93 ? 5.721 2.877 0.723 1.00 90.19 93 GLN A CA 1
ATOM 706 C C . GLN A 1 93 ? 4.857 2.256 -0.380 1.00 90.19 93 GLN A C 1
ATOM 708 O O . GLN A 1 93 ? 5.362 1.932 -1.453 1.00 90.19 93 GLN A O 1
ATOM 713 N N . LEU A 1 94 ? 3.547 2.119 -0.153 1.00 89.75 94 LEU A N 1
ATOM 714 C CA . LEU A 1 94 ? 2.622 1.580 -1.153 1.00 89.75 94 LEU A CA 1
ATOM 715 C C . LEU A 1 94 ? 2.499 2.482 -2.382 1.00 89.75 94 LEU A C 1
ATOM 717 O O . LEU A 1 94 ? 2.423 1.972 -3.500 1.00 89.75 94 LEU A O 1
ATOM 721 N N . ASP A 1 95 ? 2.468 3.797 -2.189 1.00 91.75 95 ASP A N 1
ATOM 722 C CA . ASP A 1 95 ? 2.391 4.750 -3.292 1.00 91.75 95 ASP A CA 1
ATOM 723 C C . ASP A 1 95 ? 3.700 4.739 -4.107 1.00 91.75 95 ASP A C 1
ATOM 725 O O . ASP A 1 95 ? 3.643 4.612 -5.331 1.00 91.75 95 ASP A O 1
ATOM 729 N N . ALA A 1 96 ? 4.868 4.665 -3.455 1.00 93.81 96 ALA A N 1
ATOM 730 C CA . ALA A 1 96 ? 6.149 4.462 -4.136 1.00 93.81 96 ALA A CA 1
ATOM 731 C C . ALA A 1 96 ? 6.213 3.134 -4.917 1.00 93.81 96 ALA A C 1
ATOM 733 O O . ALA A 1 96 ? 6.634 3.107 -6.075 1.00 93.81 96 ALA A O 1
ATOM 734 N N . ILE A 1 97 ? 5.735 2.028 -4.330 1.00 93.50 97 ILE A N 1
ATOM 735 C CA . ILE A 1 97 ? 5.636 0.728 -5.014 1.00 93.50 97 ILE A CA 1
ATOM 736 C C . ILE A 1 97 ? 4.746 0.821 -6.257 1.00 93.50 97 ILE A C 1
ATOM 738 O O . ILE A 1 97 ? 5.095 0.271 -7.303 1.00 93.50 97 ILE A O 1
ATOM 742 N N . LYS A 1 98 ? 3.598 1.505 -6.176 1.00 92.44 98 LYS A N 1
ATOM 743 C CA . LYS A 1 98 ? 2.695 1.672 -7.325 1.00 92.44 98 LYS A CA 1
ATOM 744 C C . LYS A 1 98 ? 3.358 2.451 -8.455 1.00 92.44 98 LYS A C 1
ATOM 746 O O . LYS A 1 98 ? 3.240 2.017 -9.599 1.00 92.44 98 LYS A O 1
ATOM 751 N N . THR A 1 99 ? 4.071 3.532 -8.148 1.00 94.38 99 THR A N 1
ATOM 752 C CA . THR A 1 99 ? 4.815 4.311 -9.149 1.00 94.38 99 THR A CA 1
ATOM 753 C C . THR A 1 99 ? 5.875 3.454 -9.837 1.00 94.38 99 THR A C 1
ATOM 755 O O . THR A 1 99 ? 5.904 3.387 -11.066 1.00 94.38 99 THR A O 1
ATOM 758 N N . VAL A 1 100 ? 6.658 2.681 -9.072 1.00 94.25 100 VAL A N 1
ATOM 759 C CA . VAL A 1 100 ? 7.628 1.727 -9.643 1.00 94.25 100 VAL A CA 1
ATOM 760 C C . VAL A 1 100 ? 6.933 0.699 -10.537 1.00 94.25 100 VAL A C 1
ATOM 762 O O . VAL A 1 100 ? 7.366 0.467 -11.662 1.00 94.25 100 VAL A O 1
ATOM 765 N N . ARG A 1 101 ? 5.821 0.101 -10.098 1.00 93.56 101 ARG A N 1
ATOM 766 C CA . ARG A 1 101 ? 5.078 -0.873 -10.917 1.00 93.56 101 ARG A CA 1
ATOM 767 C C . ARG A 1 101 ? 4.514 -0.251 -12.191 1.00 93.56 101 ARG A C 1
ATOM 769 O O . ARG A 1 101 ? 4.516 -0.916 -13.228 1.00 93.56 101 ARG A O 1
ATOM 776 N N . HIS A 1 102 ? 4.042 0.992 -12.135 1.00 93.19 102 HIS A N 1
ATOM 777 C CA . HIS A 1 102 ? 3.543 1.704 -13.308 1.00 93.19 102 HIS A CA 1
ATOM 778 C C . HIS A 1 102 ? 4.658 1.923 -14.336 1.00 93.19 102 HIS A C 1
ATOM 780 O O . HIS A 1 102 ? 4.505 1.544 -15.500 1.00 93.19 102 HIS A O 1
ATOM 786 N N . PHE A 1 103 ? 5.812 2.411 -13.875 1.00 94.31 103 PHE A N 1
ATOM 787 C CA . PHE A 1 103 ? 7.022 2.555 -14.678 1.00 94.31 103 PHE A CA 1
ATOM 788 C C . PHE A 1 103 ? 7.441 1.227 -15.330 1.00 94.31 103 PHE A C 1
ATOM 790 O O . PHE A 1 103 ? 7.554 1.143 -16.554 1.00 94.31 103 PHE A O 1
ATOM 797 N N . LEU A 1 104 ? 7.561 0.153 -14.548 1.00 93.00 104 LEU A N 1
ATOM 798 C CA . LEU A 1 104 ? 7.942 -1.173 -15.051 1.00 93.00 104 LEU A CA 1
ATOM 799 C C . LEU A 1 104 ? 6.929 -1.743 -16.054 1.00 93.00 104 LEU A C 1
ATOM 801 O O . LEU A 1 104 ? 7.315 -2.351 -17.047 1.00 93.00 104 LEU A O 1
ATOM 805 N N . THR A 1 105 ? 5.634 -1.500 -15.844 1.00 91.94 105 THR A N 1
ATOM 806 C CA . THR A 1 105 ? 4.584 -1.915 -16.790 1.00 91.94 105 THR A CA 1
ATOM 807 C C . THR A 1 105 ? 4.717 -1.187 -18.129 1.00 91.94 105 THR A C 1
ATOM 809 O O . THR A 1 105 ? 4.403 -1.756 -19.174 1.00 91.94 105 THR A O 1
ATOM 812 N N . SER A 1 106 ? 5.182 0.066 -18.127 1.00 90.94 106 SER A N 1
ATOM 813 C CA . SER A 1 106 ? 5.453 0.797 -19.369 1.00 90.94 106 SER A CA 1
ATOM 814 C C . SER A 1 106 ? 6.641 0.205 -20.140 1.00 90.94 106 SER A C 1
ATOM 816 O O . SER A 1 106 ? 6.566 0.076 -21.361 1.00 90.94 106 SER A O 1
ATOM 818 N N . ILE A 1 107 ? 7.675 -0.271 -19.434 1.00 90.12 107 ILE A N 1
ATOM 819 C CA . ILE A 1 107 ? 8.806 -0.994 -20.034 1.00 90.12 107 ILE A CA 1
ATOM 820 C C . ILE A 1 107 ? 8.348 -2.340 -20.606 1.00 90.12 107 ILE A C 1
ATOM 822 O O . ILE A 1 107 ? 8.675 -2.661 -21.746 1.00 90.12 107 ILE A O 1
ATOM 826 N N . ASP A 1 108 ? 7.551 -3.112 -19.864 1.00 89.69 108 ASP A N 1
ATOM 827 C CA . ASP A 1 108 ? 7.023 -4.393 -20.354 1.00 89.69 108 ASP A CA 1
ATOM 828 C C . ASP A 1 108 ? 6.212 -4.206 -21.647 1.00 89.69 108 ASP A C 1
ATOM 830 O O . ASP A 1 108 ? 6.328 -5.005 -22.579 1.00 89.69 108 ASP A O 1
ATOM 834 N N . LYS A 1 109 ? 5.419 -3.128 -21.735 1.00 89.00 109 LYS A N 1
ATOM 835 C CA . LYS A 1 109 ? 4.679 -2.768 -22.954 1.00 89.00 109 LYS A CA 1
ATOM 836 C C . LYS A 1 109 ? 5.614 -2.432 -24.111 1.00 89.00 109 LYS A C 1
ATOM 838 O O . LYS A 1 109 ? 5.388 -2.942 -25.204 1.00 89.00 109 LYS A O 1
ATOM 843 N N . LEU A 1 110 ? 6.661 -1.643 -23.868 1.00 86.62 110 LEU A N 1
ATOM 844 C CA . LEU A 1 110 ? 7.676 -1.316 -24.872 1.00 86.62 110 LEU A CA 1
ATOM 845 C C . LEU A 1 110 ? 8.328 -2.583 -25.445 1.00 86.62 110 LEU A C 1
ATOM 847 O O . LEU A 1 110 ? 8.454 -2.727 -26.658 1.00 86.62 110 LEU A O 1
ATOM 851 N N . VAL A 1 111 ? 8.712 -3.517 -24.572 1.00 86.81 111 VAL A N 1
ATOM 852 C CA . VAL A 1 111 ? 9.337 -4.786 -24.970 1.00 86.81 111 VAL A CA 1
ATOM 853 C C . VAL A 1 111 ? 8.348 -5.667 -25.739 1.00 86.81 111 VAL A C 1
ATOM 855 O O . VAL A 1 111 ? 8.702 -6.239 -26.767 1.00 86.81 111 VAL A O 1
ATOM 858 N N . SER A 1 112 ? 7.101 -5.757 -25.267 1.00 84.56 112 SER A N 1
ATOM 859 C CA . SER A 1 112 ? 6.080 -6.651 -25.832 1.00 84.56 112 SER A CA 1
ATOM 860 C C . SER A 1 112 ? 5.516 -6.172 -27.168 1.00 84.56 112 SER A C 1
ATOM 862 O O . SER A 1 112 ? 5.152 -6.996 -28.001 1.00 84.56 112 SER A O 1
ATOM 864 N N . GLN A 1 113 ? 5.418 -4.856 -27.379 1.00 80.94 113 GLN A N 1
ATOM 865 C CA . GLN A 1 113 ? 4.906 -4.291 -28.631 1.00 80.94 113 GLN A CA 1
ATOM 866 C C . GLN A 1 113 ? 5.839 -4.553 -29.818 1.00 80.94 113 GLN A C 1
ATOM 868 O O . GLN A 1 113 ? 5.371 -4.541 -30.952 1.00 80.94 113 GLN A O 1
ATOM 873 N N . GLY A 1 114 ? 7.116 -4.853 -29.557 1.00 70.06 114 GLY A N 1
ATOM 874 C CA . GLY A 1 114 ? 8.123 -5.045 -30.591 1.00 70.06 114 GLY A CA 1
ATOM 875 C C . GLY A 1 114 ? 8.462 -3.713 -31.252 1.00 70.06 114 GLY A C 1
ATOM 876 O O . GLY A 1 114 ? 7.634 -3.079 -31.897 1.00 70.06 114 GLY A O 1
ATOM 877 N N . ILE A 1 115 ? 9.701 -3.263 -31.086 1.00 76.38 115 ILE A N 1
ATOM 878 C CA . ILE A 1 115 ? 10.127 -1.993 -31.670 1.00 76.38 115 ILE A CA 1
ATOM 879 C C . ILE A 1 115 ? 10.378 -2.204 -33.163 1.00 76.38 115 ILE A C 1
ATOM 881 O O . ILE A 1 115 ? 11.247 -2.989 -33.551 1.00 76.38 115 ILE A O 1
ATOM 885 N N . ASP A 1 116 ? 9.628 -1.495 -34.007 1.00 75.06 116 ASP A N 1
ATOM 886 C CA . ASP A 1 116 ? 9.927 -1.415 -35.432 1.00 75.06 116 ASP A CA 1
ATOM 887 C C . ASP A 1 116 ? 11.124 -0.484 -35.652 1.00 75.06 116 ASP A C 1
ATOM 889 O O . ASP A 1 116 ? 10.992 0.717 -35.875 1.00 75.06 116 ASP A O 1
ATOM 893 N N . TYR A 1 117 ? 12.321 -1.067 -35.609 1.00 72.50 117 TYR A N 1
ATOM 894 C CA . TYR A 1 117 ? 13.579 -0.353 -35.834 1.00 72.50 117 TYR A CA 1
ATOM 895 C C . TYR A 1 117 ? 13.700 0.269 -37.236 1.00 72.50 117 TYR A C 1
ATOM 897 O O . TYR A 1 117 ? 14.618 1.057 -37.468 1.00 72.50 117 TYR A O 1
ATOM 905 N N . SER A 1 118 ? 12.826 -0.093 -38.183 1.00 67.06 118 SER A N 1
ATOM 906 C CA . SER A 1 118 ? 12.826 0.482 -39.531 1.00 67.06 118 SER A CA 1
ATOM 907 C C . SER A 1 118 ? 12.037 1.791 -39.621 1.00 67.06 118 SER A C 1
ATOM 909 O O . SER A 1 118 ? 12.346 2.632 -40.467 1.00 67.06 118 SER A O 1
ATOM 911 N N . ASN A 1 119 ? 11.084 2.014 -38.710 1.00 73.31 119 ASN A N 1
ATOM 912 C CA . ASN A 1 119 ? 10.261 3.214 -38.669 1.00 73.31 119 ASN A CA 1
ATOM 913 C C . ASN A 1 119 ? 10.716 4.168 -37.557 1.00 73.31 119 ASN A C 1
ATOM 915 O O . ASN A 1 119 ? 10.217 4.140 -36.438 1.00 73.31 119 ASN A O 1
ATOM 919 N N . ARG A 1 120 ? 11.628 5.085 -37.891 1.00 64.62 120 ARG A N 1
ATOM 920 C CA . ARG A 1 120 ? 12.180 6.077 -36.945 1.00 64.62 120 ARG A CA 1
ATOM 921 C C . ARG A 1 120 ? 11.164 7.107 -36.431 1.00 64.62 120 ARG A C 1
ATOM 923 O O . ARG A 1 120 ? 11.445 7.798 -35.458 1.00 64.62 120 ARG A O 1
ATOM 930 N N . ASN A 1 121 ? 9.988 7.187 -37.056 1.00 64.19 121 ASN A N 1
ATOM 931 C CA . ASN A 1 121 ? 8.876 8.023 -36.604 1.00 64.19 121 ASN A CA 1
ATOM 932 C C . ASN A 1 121 ? 7.900 7.260 -35.694 1.00 64.19 121 ASN A C 1
ATOM 934 O O . ASN A 1 121 ? 6.848 7.795 -35.344 1.00 64.19 121 ASN A O 1
ATOM 938 N N . SER A 1 122 ? 8.205 6.013 -35.316 1.00 68.31 122 SER A N 1
ATOM 939 C CA . SER A 1 122 ? 7.389 5.283 -34.352 1.00 68.31 122 SER A CA 1
ATOM 940 C C . SER A 1 122 ? 7.415 6.004 -33.005 1.00 68.31 122 SER A C 1
ATOM 942 O O . SER A 1 122 ? 8.477 6.181 -32.405 1.00 68.31 122 SER A O 1
ATOM 944 N N . HIS A 1 123 ? 6.245 6.401 -32.515 1.00 71.50 123 HIS A N 1
ATOM 945 C CA . HIS A 1 123 ? 6.115 6.974 -31.183 1.00 71.50 123 HIS A CA 1
ATOM 946 C C . HIS A 1 123 ? 6.366 5.888 -30.131 1.00 71.50 123 HIS A C 1
ATOM 948 O O . HIS A 1 123 ? 5.543 4.990 -29.946 1.00 71.50 123 HIS A O 1
ATOM 954 N N . LEU A 1 124 ? 7.508 5.966 -29.446 1.00 76.81 124 LEU A N 1
ATOM 955 C CA . LEU A 1 124 ? 7.790 5.137 -28.280 1.00 76.81 124 LEU A CA 1
ATOM 956 C C . LEU A 1 124 ? 7.042 5.718 -27.078 1.00 76.81 124 LEU A C 1
ATOM 958 O O . LEU A 1 124 ? 7.339 6.820 -26.624 1.00 76.81 124 LEU A O 1
ATOM 962 N N . PHE A 1 125 ? 6.069 4.976 -26.556 1.00 77.50 125 PHE A N 1
ATOM 963 C CA . PHE A 1 125 ? 5.352 5.364 -25.344 1.00 77.50 125 PHE A CA 1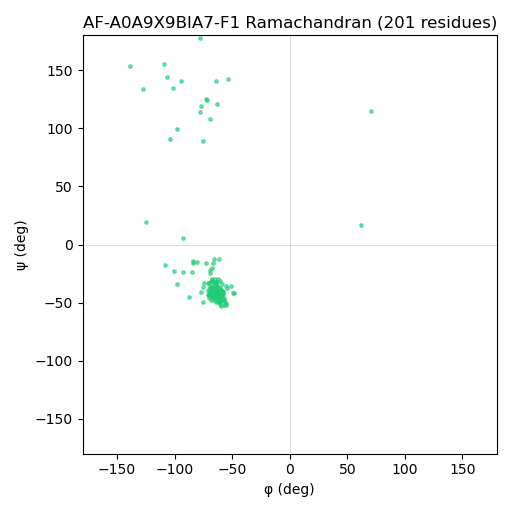
ATOM 964 C C . PHE A 1 125 ? 5.950 4.643 -24.139 1.00 77.50 125 PHE A C 1
ATOM 966 O O . PHE A 1 125 ? 5.630 3.484 -23.876 1.00 77.50 125 PHE A O 1
ATOM 973 N N . VAL A 1 126 ? 6.805 5.344 -23.398 1.00 84.44 126 VAL A N 1
ATOM 974 C CA . VAL A 1 126 ? 7.378 4.867 -22.134 1.00 84.44 126 VAL A CA 1
ATOM 975 C C . VAL A 1 126 ? 7.139 5.925 -21.071 1.00 84.44 126 VAL A C 1
ATOM 977 O O . VAL A 1 126 ? 7.360 7.109 -21.315 1.00 84.44 1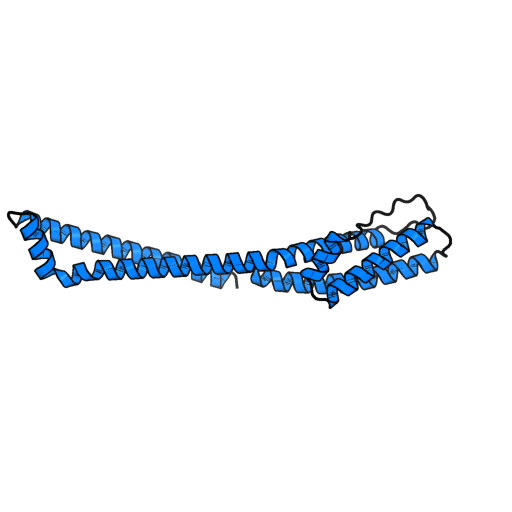26 VAL A O 1
ATOM 980 N N . TRP A 1 127 ? 6.671 5.504 -19.897 1.00 88.25 127 TRP A N 1
ATOM 981 C CA . TRP A 1 127 ? 6.581 6.405 -18.755 1.00 88.25 127 TRP A CA 1
ATOM 982 C C . TRP A 1 127 ? 7.999 6.658 -18.254 1.00 88.25 127 TRP A C 1
ATOM 984 O O . TRP A 1 127 ? 8.725 5.707 -17.972 1.00 88.25 127 TRP A O 1
ATOM 994 N N . LEU A 1 128 ? 8.407 7.918 -18.155 1.00 89.50 128 LEU A N 1
ATOM 995 C CA . LEU A 1 128 ? 9.693 8.289 -17.575 1.00 89.50 128 LEU A CA 1
ATOM 996 C C . LEU A 1 128 ? 9.460 8.775 -16.154 1.00 89.50 128 LEU A C 1
ATOM 998 O O . LEU A 1 128 ? 8.545 9.557 -15.923 1.00 89.50 128 LEU A O 1
ATOM 1002 N N . LEU A 1 129 ? 10.291 8.300 -15.227 1.00 91.75 129 LEU A N 1
ATOM 1003 C CA . LEU A 1 129 ? 10.236 8.762 -13.846 1.00 91.75 129 LEU A CA 1
ATOM 1004 C C . LEU A 1 129 ? 10.769 10.188 -13.769 1.00 91.75 129 LEU A C 1
ATOM 1006 O O . LEU A 1 129 ? 11.907 10.445 -14.180 1.00 91.75 129 LEU A O 1
ATOM 1010 N N . ASP A 1 130 ? 9.964 11.096 -13.233 1.00 92.56 130 ASP A N 1
ATOM 1011 C CA . ASP A 1 130 ? 10.416 12.453 -12.956 1.00 92.56 130 ASP A CA 1
ATOM 1012 C C . ASP A 1 130 ? 11.267 12.518 -11.669 1.00 92.56 130 ASP A C 1
ATOM 1014 O O . ASP A 1 130 ? 11.519 11.520 -10.985 1.00 92.56 130 ASP A O 1
ATOM 1018 N N . LYS A 1 131 ? 11.779 13.712 -11.352 1.00 92.12 131 LYS A N 1
ATOM 1019 C CA . LYS A 1 131 ? 12.613 13.903 -10.158 1.00 92.12 131 LYS A CA 1
ATOM 1020 C C . LYS A 1 131 ? 11.828 13.687 -8.864 1.00 92.12 131 LYS A C 1
ATOM 1022 O O . LYS A 1 131 ? 12.399 13.171 -7.912 1.00 92.12 131 LYS A O 1
ATOM 1027 N N . GLU A 1 132 ? 10.558 14.080 -8.821 1.00 94.06 132 GLU A N 1
ATOM 1028 C CA . GLU A 1 132 ? 9.728 13.970 -7.619 1.00 94.06 132 GLU A CA 1
ATOM 1029 C C . GLU A 1 132 ? 9.404 12.499 -7.323 1.00 94.06 132 GLU A C 1
ATOM 1031 O O . GLU A 1 132 ? 9.555 12.037 -6.192 1.00 94.06 132 GLU A O 1
ATOM 1036 N N . GLU A 1 133 ? 9.065 11.728 -8.356 1.00 93.19 133 GLU A N 1
ATOM 1037 C CA . GLU A 1 133 ? 8.841 10.287 -8.298 1.00 93.19 133 GLU A CA 1
ATOM 1038 C C . GLU A 1 133 ? 10.106 9.533 -7.870 1.00 93.19 133 GLU A C 1
ATOM 1040 O O . GLU A 1 133 ? 10.028 8.616 -7.048 1.00 93.19 133 GLU A O 1
ATOM 1045 N N . LEU A 1 134 ? 11.281 9.920 -8.382 1.00 92.94 134 LEU A N 1
ATOM 1046 C CA . LEU A 1 134 ? 12.560 9.325 -7.979 1.00 92.94 134 LEU A CA 1
ATOM 1047 C C . LEU A 1 134 ? 12.896 9.602 -6.510 1.00 92.94 134 LEU A C 1
ATOM 1049 O O . LEU A 1 134 ? 13.339 8.685 -5.816 1.00 92.94 134 LEU A O 1
ATOM 1053 N N . GLU A 1 135 ? 12.683 10.825 -6.026 1.00 94.12 135 GLU A N 1
ATOM 1054 C CA . GLU A 1 135 ? 12.910 11.160 -4.616 1.00 94.12 135 GLU A CA 1
ATOM 1055 C C . GLU A 1 135 ? 11.923 10.424 -3.702 1.00 94.12 135 GLU A C 1
ATOM 1057 O O . GLU A 1 135 ? 12.346 9.816 -2.720 1.00 94.12 135 GLU A O 1
ATOM 1062 N N . MET A 1 136 ? 10.644 10.336 -4.080 1.00 94.19 136 MET A N 1
ATOM 1063 C CA . MET A 1 136 ? 9.652 9.534 -3.353 1.00 94.19 136 MET A CA 1
ATOM 1064 C C . MET A 1 136 ? 10.065 8.053 -3.267 1.00 94.19 136 MET A C 1
ATOM 1066 O O . MET A 1 136 ? 9.943 7.416 -2.218 1.00 94.19 136 MET A O 1
ATOM 1070 N N . ILE A 1 137 ? 10.583 7.488 -4.362 1.00 93.81 137 ILE A N 1
ATOM 1071 C CA . ILE A 1 137 ? 11.099 6.114 -4.395 1.00 93.81 137 ILE A CA 1
ATOM 1072 C C . ILE A 1 137 ? 12.309 5.954 -3.463 1.00 93.81 137 ILE A C 1
ATOM 1074 O O . ILE A 1 137 ? 12.408 4.940 -2.771 1.00 93.81 137 ILE A O 1
ATOM 1078 N N . LYS A 1 138 ? 13.225 6.928 -3.427 1.00 94.25 138 LYS A N 1
ATOM 1079 C CA . LYS A 1 138 ? 14.410 6.907 -2.551 1.00 94.25 138 LYS A CA 1
ATOM 1080 C C . LYS A 1 138 ? 14.050 7.058 -1.075 1.00 94.25 138 LYS A C 1
ATOM 1082 O O . LYS A 1 138 ? 14.690 6.422 -0.242 1.00 94.25 138 LYS A O 1
ATOM 1087 N N . GLU A 1 139 ? 13.044 7.867 -0.760 1.00 94.62 139 GLU A N 1
ATOM 1088 C CA . GLU A 1 139 ? 12.592 8.112 0.610 1.00 94.62 139 GLU A CA 1
ATOM 1089 C C . GLU A 1 139 ? 11.888 6.888 1.210 1.00 94.62 139 GLU A C 1
ATOM 1091 O O . GLU A 1 139 ? 12.060 6.579 2.390 1.00 94.62 139 GLU A O 1
ATOM 1096 N N . HIS A 1 140 ? 11.084 6.183 0.409 1.00 93.75 140 HIS A N 1
ATOM 1097 C CA . HIS A 1 140 ? 10.178 5.159 0.928 1.00 93.75 140 HIS A CA 1
ATOM 1098 C C . HIS A 1 140 ? 10.567 3.715 0.606 1.00 93.75 140 HIS A C 1
ATOM 1100 O O . HIS A 1 140 ? 10.061 2.810 1.271 1.00 93.75 140 HIS A O 1
ATOM 1106 N N . LEU A 1 141 ? 11.441 3.460 -0.374 1.00 93.31 141 LEU A N 1
ATOM 1107 C CA . LEU A 1 141 ? 11.860 2.101 -0.736 1.00 93.31 141 LEU A CA 1
ATOM 1108 C C . LEU A 1 141 ? 13.312 1.816 -0.337 1.00 93.31 141 LEU A C 1
ATOM 1110 O O . LEU A 1 141 ? 14.134 2.729 -0.260 1.00 93.31 141 LEU A O 1
ATOM 1114 N N . PRO A 1 142 ? 13.671 0.534 -0.126 1.00 93.06 142 PRO A N 1
ATOM 1115 C CA . PRO A 1 142 ? 15.053 0.152 0.129 1.00 93.06 142 PRO A CA 1
ATOM 1116 C C . PRO A 1 142 ? 15.995 0.673 -0.961 1.00 93.06 142 PRO A C 1
ATOM 1118 O O . PRO A 1 142 ? 15.671 0.603 -2.150 1.00 93.06 142 PRO A O 1
ATOM 1121 N N . SER A 1 143 ? 17.200 1.093 -0.564 1.00 91.31 143 SER A N 1
ATOM 1122 C CA . SER A 1 143 ? 18.245 1.583 -1.480 1.00 91.31 143 SER A CA 1
ATOM 1123 C C . SER A 1 143 ? 18.516 0.616 -2.635 1.00 91.31 143 SER A C 1
ATOM 1125 O O . SER A 1 143 ? 18.714 1.016 -3.778 1.00 91.31 143 SER A O 1
ATOM 1127 N N . SER A 1 144 ? 18.439 -0.688 -2.361 1.00 90.38 144 SER A N 1
ATOM 1128 C CA . SER A 1 144 ? 18.592 -1.718 -3.383 1.00 90.38 144 SER A CA 1
ATOM 1129 C C . SER A 1 144 ? 17.540 -1.635 -4.494 1.00 90.38 144 SER A C 1
ATOM 1131 O O . SER A 1 144 ? 17.860 -1.979 -5.621 1.00 90.38 144 SER A O 1
ATOM 1133 N N . ILE A 1 145 ? 16.313 -1.184 -4.238 1.00 91.88 145 ILE A N 1
ATOM 1134 C CA . ILE A 1 145 ? 15.283 -1.024 -5.273 1.00 91.88 145 ILE A CA 1
ATOM 1135 C C . ILE A 1 145 ? 15.402 0.346 -5.920 1.00 91.88 145 ILE A C 1
ATOM 1137 O O . ILE A 1 145 ? 15.391 0.425 -7.147 1.00 91.88 145 ILE A O 1
ATOM 1141 N N . SER A 1 146 ? 15.576 1.405 -5.128 1.00 92.75 146 SER A N 1
ATOM 1142 C CA . SER A 1 146 ? 15.655 2.768 -5.654 1.00 92.75 146 SER A CA 1
ATOM 1143 C C . SER A 1 146 ? 16.848 2.957 -6.595 1.00 92.75 146 SER A C 1
ATOM 1145 O O . SER A 1 146 ? 16.657 3.457 -7.701 1.00 92.75 146 SER A O 1
ATOM 1147 N N . THR A 1 147 ? 18.037 2.444 -6.258 1.00 92.69 147 THR A N 1
ATOM 1148 C CA . THR A 1 147 ? 19.218 2.509 -7.141 1.00 92.69 147 THR A CA 1
ATOM 1149 C C . THR A 1 147 ? 19.025 1.719 -8.438 1.00 92.69 147 THR A C 1
ATOM 1151 O O . THR A 1 147 ? 19.413 2.181 -9.511 1.00 92.69 147 THR A O 1
ATOM 1154 N N . HIS A 1 148 ? 18.409 0.531 -8.378 1.00 91.50 148 HIS A N 1
ATOM 1155 C CA . HIS A 1 148 ? 18.154 -0.251 -9.593 1.00 91.50 148 HIS A CA 1
ATOM 1156 C C . HIS A 1 148 ? 17.059 0.382 -10.457 1.00 91.50 148 HIS A C 1
ATOM 1158 O O . HIS A 1 148 ? 17.143 0.292 -11.681 1.00 91.50 148 HIS A O 1
ATOM 1164 N N . CYS A 1 149 ? 16.067 1.028 -9.842 1.00 92.81 149 CYS A N 1
ATOM 1165 C CA . CYS A 1 149 ? 15.010 1.758 -10.532 1.00 92.81 149 CYS A CA 1
ATOM 1166 C C . CYS A 1 149 ? 15.564 3.008 -11.233 1.00 92.81 149 CYS A C 1
ATOM 1168 O O . CYS A 1 149 ? 15.349 3.188 -12.428 1.00 92.81 149 CYS A O 1
ATOM 1170 N N . GLU A 1 150 ? 16.370 3.810 -10.532 1.00 93.38 150 GLU A N 1
ATOM 1171 C CA . GLU A 1 150 ? 17.052 4.986 -11.083 1.00 93.38 150 GLU A CA 1
ATOM 1172 C C . GLU A 1 150 ? 17.980 4.601 -12.242 1.00 93.38 150 GLU A C 1
ATOM 1174 O O . GLU A 1 150 ? 17.893 5.174 -13.328 1.00 93.38 150 GLU A O 1
ATOM 1179 N N . GLY A 1 151 ? 18.800 3.561 -12.061 1.00 91.88 151 GLY A N 1
ATOM 1180 C CA . GLY A 1 151 ? 19.654 3.047 -13.130 1.00 91.88 151 GLY A CA 1
ATOM 1181 C C . GLY A 1 151 ? 18.864 2.499 -14.324 1.00 91.88 151 GLY A C 1
ATOM 1182 O O . GLY A 1 151 ? 19.324 2.598 -15.459 1.00 91.88 151 GLY A O 1
ATOM 1183 N N . CYS A 1 152 ? 17.675 1.934 -14.095 1.00 92.69 152 CYS A N 1
ATOM 1184 C CA . CYS A 1 152 ? 16.790 1.482 -15.168 1.00 92.69 152 CYS A CA 1
ATOM 1185 C C . CYS A 1 152 ? 16.204 2.681 -15.929 1.00 92.69 152 CYS A C 1
ATOM 1187 O O . CYS A 1 152 ? 16.284 2.712 -17.153 1.00 92.69 152 CYS A O 1
ATOM 1189 N N . SER A 1 153 ? 15.720 3.703 -15.216 1.00 93.56 153 SER A N 1
ATOM 1190 C CA . SER A 1 153 ? 15.209 4.953 -15.796 1.00 93.56 153 SER A CA 1
ATOM 1191 C C . SER A 1 153 ? 16.254 5.649 -16.672 1.00 93.56 153 SER A C 1
ATOM 1193 O O . SER A 1 153 ? 15.993 5.936 -17.838 1.00 93.56 153 SER A O 1
ATOM 1195 N N . GLN A 1 154 ? 17.484 5.809 -16.176 1.00 93.44 154 GLN A N 1
ATOM 1196 C CA . GLN A 1 154 ? 18.581 6.406 -16.949 1.00 93.44 154 GLN A CA 1
ATOM 1197 C C . GLN A 1 154 ? 18.891 5.625 -18.233 1.00 93.44 154 GLN A C 1
ATOM 1199 O O . GLN A 1 154 ? 19.151 6.218 -19.279 1.00 93.44 154 GLN A O 1
ATOM 1204 N N . ARG A 1 155 ? 18.843 4.287 -18.181 1.00 92.12 155 ARG A N 1
ATOM 1205 C CA . ARG A 1 155 ? 19.042 3.441 -19.369 1.00 92.12 155 ARG A CA 1
ATOM 1206 C C . ARG A 1 155 ? 17.901 3.575 -20.369 1.00 92.12 155 ARG A C 1
ATOM 1208 O O . ARG A 1 155 ? 18.174 3.573 -21.562 1.00 92.12 155 ARG A O 1
ATOM 1215 N N . VAL A 1 156 ? 16.659 3.697 -19.903 1.00 91.88 156 VAL A N 1
ATOM 1216 C CA . VAL A 1 156 ? 15.491 3.937 -20.763 1.00 91.88 156 VAL A CA 1
ATOM 1217 C C . VAL A 1 156 ? 15.615 5.281 -21.475 1.00 91.88 156 VAL A C 1
ATOM 1219 O O . VAL A 1 156 ? 15.438 5.327 -22.688 1.00 91.88 156 VAL A O 1
ATOM 1222 N N . VAL A 1 157 ? 15.976 6.349 -20.757 1.00 91.56 157 VAL A N 1
ATOM 1223 C CA . VAL A 1 157 ? 16.210 7.676 -21.355 1.00 91.56 157 VAL A CA 1
ATOM 1224 C C . VAL A 1 157 ? 17.279 7.587 -22.438 1.00 91.56 157 VAL A C 1
ATOM 1226 O O . VAL A 1 157 ? 17.020 7.944 -23.584 1.00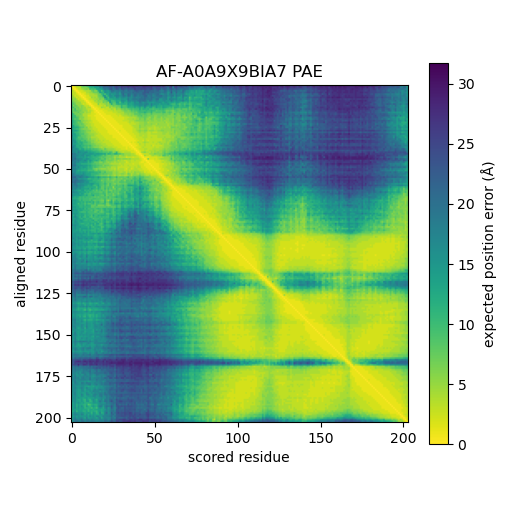 91.56 157 VAL A O 1
ATOM 1229 N N . LYS A 1 158 ? 18.435 7.000 -22.109 1.00 91.00 158 LYS A N 1
ATOM 1230 C CA . LYS A 1 158 ? 19.522 6.816 -23.072 1.00 91.00 158 LYS A CA 1
ATOM 1231 C C . LYS A 1 158 ? 19.097 5.976 -24.280 1.00 91.00 158 LYS A C 1
ATOM 1233 O O . LYS A 1 158 ? 19.467 6.286 -25.401 1.00 91.00 158 LYS A O 1
ATOM 1238 N N . PHE A 1 159 ? 18.309 4.922 -24.068 1.00 90.56 159 PHE A N 1
ATOM 1239 C CA . PHE A 1 159 ? 17.783 4.100 -25.155 1.00 90.56 159 PHE A CA 1
ATOM 1240 C C . PHE A 1 159 ? 16.877 4.900 -26.101 1.00 90.56 159 PHE A C 1
ATOM 1242 O O . PHE A 1 159 ? 16.969 4.723 -27.312 1.00 90.56 159 PHE A O 1
ATOM 1249 N N . ILE A 1 160 ? 16.019 5.773 -25.566 1.00 88.56 160 ILE A N 1
ATOM 1250 C CA . ILE A 1 160 ? 15.136 6.633 -26.366 1.00 88.56 160 ILE A CA 1
ATOM 1251 C C . ILE A 1 160 ? 15.960 7.644 -27.177 1.00 88.56 160 ILE A C 1
ATOM 1253 O O . ILE A 1 160 ? 15.694 7.822 -28.365 1.00 88.56 160 ILE A O 1
ATOM 1257 N N . GLU A 1 161 ? 16.977 8.258 -26.568 1.00 88.62 161 GLU A N 1
ATOM 1258 C CA . GLU A 1 161 ? 17.927 9.149 -27.256 1.00 88.62 161 GLU A CA 1
ATOM 1259 C C . GLU A 1 161 ? 18.658 8.405 -28.386 1.00 88.62 161 GLU A C 1
ATOM 1261 O O . GLU A 1 161 ? 18.584 8.806 -29.546 1.00 88.62 161 GLU A O 1
ATOM 1266 N N . ASP A 1 162 ? 19.257 7.252 -28.071 1.00 87.31 162 ASP A N 1
ATOM 1267 C CA . ASP A 1 162 ? 19.975 6.389 -29.015 1.00 87.31 162 ASP A CA 1
ATOM 1268 C C . ASP A 1 162 ? 19.082 5.912 -30.179 1.00 87.31 162 ASP A C 1
ATOM 1270 O O . ASP A 1 162 ? 19.566 5.713 -31.300 1.00 87.31 162 ASP A O 1
ATOM 1274 N N . PHE A 1 163 ? 17.788 5.694 -29.918 1.00 85.81 163 PHE A N 1
ATOM 1275 C CA . PHE A 1 163 ? 16.799 5.300 -30.920 1.00 85.81 163 PHE A CA 1
ATOM 1276 C C . PHE A 1 163 ? 16.467 6.451 -31.879 1.00 85.81 163 PHE A C 1
ATOM 1278 O O . PHE A 1 163 ? 16.405 6.233 -33.092 1.00 85.81 163 PHE A O 1
ATOM 1285 N N . HIS A 1 164 ? 16.288 7.670 -31.360 1.00 83.69 164 HIS A N 1
ATOM 1286 C CA . HIS A 1 164 ? 15.966 8.849 -32.168 1.00 83.69 164 HIS A CA 1
ATOM 1287 C C . HIS A 1 164 ? 17.164 9.396 -32.949 1.00 83.69 164 HIS A C 1
ATOM 1289 O O . HIS A 1 164 ? 16.994 9.790 -34.104 1.00 83.69 164 HIS A O 1
ATOM 1295 N N . ASP A 1 165 ? 18.369 9.354 -32.375 1.00 82.75 165 ASP A N 1
ATOM 1296 C CA . ASP A 1 165 ? 19.600 9.773 -33.055 1.00 82.75 165 ASP A CA 1
ATOM 1297 C C . ASP A 1 165 ? 19.890 8.902 -34.285 1.00 82.75 165 ASP A C 1
ATOM 1299 O O . ASP A 1 165 ? 20.472 9.356 -35.273 1.00 82.75 165 ASP A O 1
ATOM 1303 N N . GLY A 1 166 ? 19.462 7.634 -34.258 1.00 72.50 166 GLY A N 1
ATOM 1304 C CA . GLY A 1 166 ? 19.519 6.737 -35.410 1.00 72.50 166 GLY A CA 1
ATOM 1305 C C . GLY A 1 166 ? 20.938 6.453 -35.923 1.00 72.50 166 GLY A C 1
ATOM 1306 O O . GLY A 1 166 ? 21.100 5.982 -37.055 1.00 72.50 166 GLY A O 1
ATOM 1307 N N . THR A 1 167 ? 21.948 6.748 -35.104 1.00 67.62 167 THR A N 1
ATOM 1308 C CA . THR A 1 167 ? 23.381 6.495 -35.315 1.00 67.62 167 THR A CA 1
ATOM 1309 C C . THR A 1 167 ? 23.787 5.078 -34.903 1.00 67.62 167 THR A C 1
ATOM 1311 O O . THR A 1 167 ? 24.851 4.603 -35.295 1.00 67.62 167 THR A O 1
ATOM 1314 N N . ASN A 1 168 ? 22.938 4.385 -34.137 1.00 70.62 168 ASN A N 1
ATOM 1315 C CA . ASN A 1 168 ? 23.230 3.075 -33.570 1.00 70.62 168 ASN A CA 1
ATOM 1316 C C . ASN A 1 168 ? 22.724 1.911 -34.438 1.00 70.62 168 ASN A C 1
ATOM 1318 O O . ASN A 1 168 ? 21.618 1.930 -34.977 1.00 70.62 168 ASN A O 1
ATOM 1322 N N . GLU A 1 169 ? 23.535 0.854 -34.524 1.00 79.62 169 GLU A N 1
ATOM 1323 C CA . GLU A 1 169 ? 23.181 -0.404 -35.186 1.00 79.62 169 GLU A CA 1
ATOM 1324 C C . GLU A 1 169 ? 22.016 -1.100 -34.463 1.00 79.62 169 GLU A C 1
ATOM 1326 O O . GLU A 1 169 ? 21.967 -1.149 -33.231 1.00 79.62 169 GLU A O 1
ATOM 1331 N N . ARG A 1 170 ? 21.097 -1.700 -35.232 1.00 82.69 170 ARG A N 1
ATOM 1332 C CA . ARG A 1 170 ? 19.916 -2.428 -34.725 1.00 82.69 170 ARG A CA 1
ATOM 1333 C C . ARG A 1 170 ? 20.259 -3.427 -33.616 1.00 82.69 170 ARG A C 1
ATOM 1335 O O . ARG A 1 170 ? 19.538 -3.511 -32.625 1.00 82.69 170 ARG A O 1
ATOM 1342 N N . GLU A 1 171 ? 21.364 -4.155 -33.762 1.00 84.00 171 GLU A N 1
ATOM 1343 C CA . GLU A 1 171 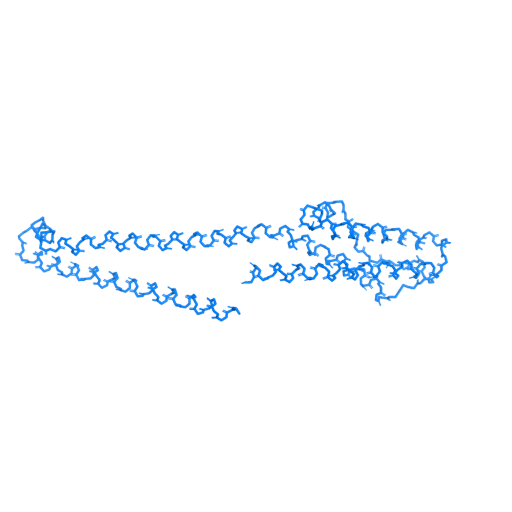? 21.819 -5.141 -32.774 1.00 84.00 171 GLU A CA 1
ATOM 1344 C C . GLU A 1 171 ? 22.157 -4.506 -31.417 1.00 84.00 171 GLU A C 1
ATOM 1346 O O . GLU A 1 171 ? 21.857 -5.085 -30.369 1.00 84.00 171 GLU A O 1
ATOM 1351 N N . ARG A 1 172 ? 22.711 -3.285 -31.408 1.00 86.88 172 ARG A N 1
ATOM 1352 C CA . ARG A 1 172 ? 23.007 -2.543 -30.173 1.00 86.88 172 ARG A CA 1
ATOM 1353 C C . ARG A 1 172 ? 21.734 -2.088 -29.476 1.00 86.88 172 ARG A C 1
ATOM 1355 O O . ARG A 1 172 ? 21.618 -2.258 -28.264 1.00 86.88 172 ARG A O 1
ATOM 1362 N N . LEU A 1 173 ? 20.766 -1.564 -30.231 1.00 86.19 173 LEU A N 1
ATOM 1363 C CA . LEU A 1 173 ? 19.470 -1.148 -29.687 1.00 86.19 173 LEU A CA 1
ATOM 1364 C C . LEU A 1 173 ? 18.701 -2.343 -29.109 1.00 86.19 173 LEU A C 1
ATOM 1366 O O . LEU A 1 173 ? 18.166 -2.259 -28.006 1.00 86.19 173 LEU A O 1
ATOM 1370 N N . GLN A 1 174 ? 18.704 -3.480 -29.805 1.00 87.56 174 GLN A N 1
ATOM 1371 C CA . GLN A 1 174 ? 18.077 -4.708 -29.319 1.00 87.56 174 GLN A CA 1
ATOM 1372 C C . GLN A 1 174 ? 18.764 -5.246 -28.054 1.00 87.56 174 GLN A C 1
ATOM 1374 O O . GLN A 1 174 ? 18.088 -5.628 -27.098 1.00 87.56 174 GLN A O 1
ATOM 1379 N N . SER A 1 175 ? 20.099 -5.218 -28.010 1.00 89.56 175 SER A N 1
ATOM 1380 C CA . SER A 1 175 ? 20.867 -5.607 -26.820 1.00 89.56 175 SER A CA 1
ATOM 1381 C C . SER A 1 175 ? 20.582 -4.682 -25.631 1.00 89.56 175 SER A C 1
ATOM 1383 O O . SER A 1 175 ? 20.383 -5.154 -24.512 1.00 89.56 175 SER A O 1
ATOM 1385 N N . SER A 1 176 ? 20.503 -3.369 -25.870 1.00 89.56 176 SER A N 1
ATOM 1386 C CA . SER A 1 176 ? 20.165 -2.370 -24.849 1.00 89.56 176 SER A CA 1
ATOM 1387 C C . SER A 1 176 ? 18.760 -2.593 -24.283 1.00 89.56 176 SER A C 1
ATOM 1389 O O . SER A 1 176 ? 18.588 -2.644 -23.064 1.00 89.56 176 SER A O 1
ATOM 1391 N N . LEU A 1 177 ? 17.771 -2.841 -25.149 1.00 90.06 177 LEU A N 1
ATOM 1392 C CA . LEU A 1 177 ? 16.408 -3.168 -24.730 1.00 90.06 177 LEU A CA 1
ATOM 1393 C C . LEU A 1 177 ? 16.355 -4.463 -23.903 1.00 90.06 177 LEU A C 1
ATOM 1395 O O . LEU A 1 177 ? 15.654 -4.513 -22.895 1.00 90.06 177 LEU A O 1
ATOM 1399 N N . GLY A 1 178 ? 17.129 -5.490 -24.271 1.00 89.94 178 GLY A N 1
ATOM 1400 C CA . GLY A 1 178 ? 17.243 -6.725 -23.487 1.00 89.94 178 GLY A CA 1
ATOM 1401 C C . GLY A 1 178 ? 17.827 -6.495 -22.086 1.00 89.94 178 GLY A C 1
ATOM 1402 O O . GLY A 1 178 ? 17.326 -7.039 -21.098 1.00 89.94 178 GLY A O 1
ATOM 1403 N N . LEU A 1 179 ? 18.843 -5.634 -21.969 1.00 91.56 179 LEU A N 1
ATOM 1404 C CA . LEU A 1 179 ? 19.399 -5.233 -20.673 1.00 91.56 179 LEU A CA 1
ATOM 1405 C C . LEU A 1 179 ? 18.374 -4.461 -19.831 1.00 91.56 179 LEU A C 1
ATOM 1407 O O . LEU A 1 179 ? 18.216 -4.756 -18.648 1.00 91.56 179 LEU A O 1
ATOM 1411 N N . ILE A 1 180 ? 17.637 -3.527 -20.434 1.00 92.50 180 ILE A N 1
ATOM 1412 C CA . ILE A 1 180 ? 16.551 -2.803 -19.759 1.00 92.50 180 ILE A CA 1
ATOM 1413 C C . ILE A 1 1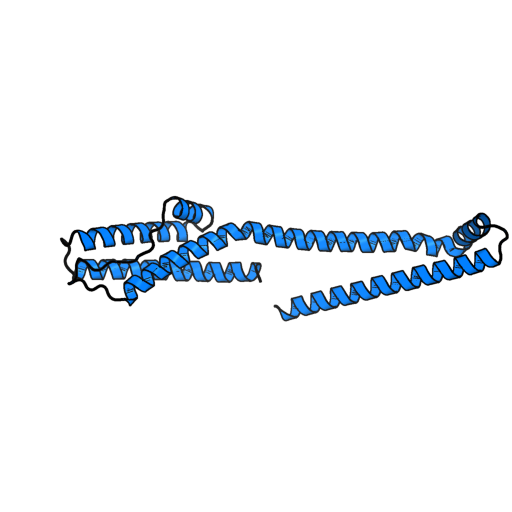80 ? 15.478 -3.781 -19.269 1.00 92.50 180 ILE A C 1
ATOM 1415 O O . ILE A 1 180 ? 15.094 -3.714 -18.104 1.00 92.50 180 ILE A O 1
ATOM 1419 N N . ALA A 1 181 ? 15.045 -4.722 -20.111 1.00 92.19 181 ALA A N 1
ATOM 1420 C CA . ALA A 1 181 ? 14.029 -5.716 -19.770 1.00 92.19 181 ALA A CA 1
ATOM 1421 C C . ALA A 1 181 ? 14.464 -6.618 -18.604 1.00 92.19 181 ALA A C 1
ATOM 1423 O O . ALA A 1 181 ? 13.709 -6.823 -17.655 1.00 92.19 181 ALA A O 1
ATOM 1424 N N . SER A 1 182 ? 15.701 -7.123 -18.631 1.00 92.06 182 SER A N 1
ATOM 1425 C CA . SER A 1 182 ? 16.242 -7.953 -17.543 1.00 92.06 182 SER A CA 1
ATOM 1426 C C . SER A 1 182 ? 16.361 -7.189 -16.220 1.00 92.06 182 SER A C 1
ATOM 1428 O O . SER A 1 182 ? 15.995 -7.713 -15.166 1.00 92.06 182 SER A O 1
ATOM 1430 N N . GLN A 1 183 ? 16.802 -5.929 -16.261 1.00 91.50 183 GLN A N 1
ATOM 1431 C CA . GLN A 1 183 ? 16.864 -5.081 -15.075 1.00 91.50 183 GLN A CA 1
ATOM 1432 C C . GLN A 1 183 ? 15.462 -4.751 -14.548 1.00 91.50 183 GLN A C 1
ATOM 1434 O O . GLN A 1 183 ? 15.226 -4.848 -13.344 1.00 91.50 183 GLN A O 1
ATOM 1439 N N . ALA A 1 184 ? 14.518 -4.431 -15.436 1.00 91.88 184 ALA A N 1
ATOM 1440 C CA . ALA A 1 184 ? 13.124 -4.190 -15.086 1.00 91.88 184 ALA A CA 1
ATOM 1441 C C . ALA A 1 184 ? 12.490 -5.424 -14.428 1.00 91.88 184 ALA A C 1
ATOM 1443 O O . ALA A 1 184 ? 11.835 -5.295 -13.397 1.00 91.88 184 ALA A O 1
ATOM 1444 N N . MET A 1 185 ? 12.753 -6.628 -14.944 1.00 91.75 185 MET A N 1
ATOM 1445 C CA . MET A 1 185 ? 12.275 -7.884 -14.359 1.00 91.75 185 MET A CA 1
ATOM 1446 C C . MET A 1 185 ? 12.816 -8.108 -12.939 1.00 91.75 185 MET A C 1
ATOM 1448 O O . MET A 1 185 ? 1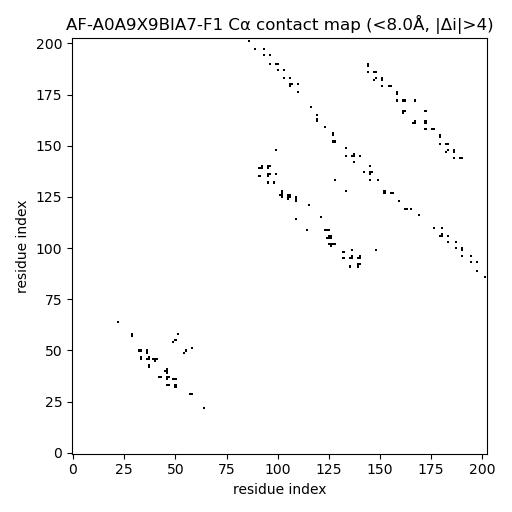2.068 -8.526 -12.052 1.00 91.75 185 MET A O 1
ATOM 1452 N N . LEU A 1 186 ? 14.093 -7.793 -12.697 1.00 91.50 186 LEU A N 1
ATOM 1453 C CA . LEU A 1 186 ? 14.699 -7.899 -11.368 1.00 91.50 186 LEU A CA 1
ATOM 1454 C C . LEU A 1 186 ? 14.063 -6.922 -10.373 1.00 91.50 186 LEU A C 1
ATOM 1456 O O . LEU A 1 186 ? 13.740 -7.314 -9.250 1.00 91.50 186 LEU A O 1
ATOM 1460 N N . VAL A 1 187 ? 13.857 -5.665 -10.782 1.00 92.56 187 VAL A N 1
ATOM 1461 C CA . VAL A 1 187 ? 13.173 -4.666 -9.946 1.00 92.56 187 VAL A CA 1
ATOM 1462 C C . VAL A 1 187 ? 11.733 -5.108 -9.689 1.00 92.56 187 VAL A C 1
ATOM 1464 O O . VAL A 1 187 ? 11.316 -5.140 -8.537 1.00 92.56 187 VAL A O 1
ATOM 1467 N N . LYS A 1 188 ? 11.013 -5.557 -10.723 1.00 92.75 188 LYS A N 1
ATOM 1468 C CA . LYS A 1 188 ? 9.628 -6.039 -10.633 1.00 92.75 188 LYS A CA 1
ATOM 1469 C C . LYS A 1 188 ? 9.470 -7.163 -9.621 1.00 92.75 188 LYS A C 1
ATOM 1471 O O . LYS A 1 188 ? 8.631 -7.057 -8.739 1.00 92.75 188 LYS A O 1
ATOM 1476 N N . SER A 1 189 ? 10.311 -8.194 -9.697 1.00 92.00 189 SER A N 1
ATOM 1477 C CA . SER A 1 189 ? 10.258 -9.323 -8.763 1.00 92.00 189 SER A CA 1
ATOM 1478 C C . SER A 1 189 ? 10.451 -8.882 -7.309 1.00 92.00 189 SER A C 1
ATOM 1480 O O . SER A 1 189 ? 9.727 -9.348 -6.430 1.00 92.00 189 SER A O 1
ATOM 1482 N N . ARG A 1 190 ? 11.381 -7.954 -7.049 1.00 91.19 190 ARG A N 1
ATOM 1483 C CA . ARG A 1 190 ? 11.610 -7.417 -5.698 1.00 91.19 190 ARG A CA 1
ATOM 1484 C C . ARG A 1 190 ? 10.465 -6.530 -5.222 1.00 91.19 190 ARG A C 1
ATOM 1486 O O . ARG A 1 190 ? 10.068 -6.613 -4.065 1.00 91.19 190 ARG A O 1
ATOM 1493 N N . THR A 1 191 ? 9.934 -5.692 -6.106 1.00 91.62 191 THR A N 1
ATOM 1494 C CA . THR A 1 191 ? 8.800 -4.816 -5.812 1.00 91.62 191 THR A CA 1
ATOM 1495 C C . THR A 1 191 ? 7.521 -5.617 -5.560 1.00 91.62 191 THR A C 1
ATOM 1497 O O . THR A 1 191 ? 6.778 -5.280 -4.643 1.00 91.62 191 THR A O 1
ATOM 1500 N N . ASP A 1 192 ? 7.277 -6.690 -6.314 1.00 91.06 192 ASP A N 1
ATOM 1501 C CA . ASP A 1 192 ? 6.132 -7.583 -6.111 1.00 91.06 192 ASP A CA 1
ATOM 1502 C C . ASP A 1 192 ? 6.256 -8.362 -4.793 1.00 91.06 192 ASP A C 1
ATOM 1504 O O . ASP A 1 192 ? 5.266 -8.485 -4.072 1.00 91.06 192 ASP A O 1
ATOM 1508 N N . TRP A 1 193 ? 7.462 -8.818 -4.433 1.00 91.00 193 TRP A N 1
ATOM 1509 C CA . TRP A 1 193 ? 7.720 -9.443 -3.130 1.00 91.00 193 TRP A CA 1
ATOM 1510 C C . TRP A 1 193 ? 7.447 -8.478 -1.965 1.00 91.00 193 TRP A C 1
ATOM 1512 O O . TRP A 1 193 ? 6.682 -8.814 -1.065 1.00 91.00 193 TRP A O 1
ATOM 1522 N N . LEU A 1 194 ? 7.975 -7.248 -2.022 1.00 88.50 194 LEU A N 1
ATOM 1523 C CA . LEU A 1 194 ? 7.687 -6.223 -1.008 1.00 88.50 194 LEU A CA 1
ATOM 1524 C C . LEU A 1 194 ? 6.202 -5.874 -0.940 1.00 88.50 194 LEU A C 1
ATOM 1526 O O . LEU A 1 194 ? 5.664 -5.642 0.136 1.00 88.50 194 LEU A O 1
ATOM 1530 N N . TYR A 1 195 ? 5.526 -5.813 -2.087 1.00 88.81 195 TYR A N 1
ATOM 1531 C CA . TYR A 1 195 ? 4.094 -5.555 -2.115 1.00 88.81 195 TYR A CA 1
ATOM 1532 C C . TYR A 1 195 ? 3.311 -6.668 -1.412 1.00 88.81 195 TYR A C 1
ATOM 1534 O O . TYR A 1 195 ? 2.381 -6.367 -0.668 1.00 88.81 195 TYR A O 1
ATOM 1542 N N . GLN A 1 196 ? 3.685 -7.933 -1.626 1.00 87.06 196 GLN A N 1
ATOM 1543 C CA . GLN A 1 196 ? 3.076 -9.073 -0.940 1.00 87.06 196 GLN A CA 1
ATOM 1544 C C . GLN A 1 196 ? 3.305 -8.995 0.570 1.00 87.06 196 GLN A C 1
ATOM 1546 O O . GLN A 1 196 ? 2.330 -9.035 1.316 1.00 87.06 196 GLN A O 1
ATOM 1551 N N . GLU A 1 197 ? 4.546 -8.777 1.008 1.00 85.62 197 GLU A N 1
ATOM 1552 C CA . GLU A 1 197 ? 4.887 -8.629 2.428 1.00 85.62 197 GLU A CA 1
ATOM 1553 C C . GLU A 1 197 ? 4.090 -7.488 3.082 1.00 85.62 197 GLU A C 1
ATOM 1555 O O . GLU A 1 197 ? 3.440 -7.672 4.108 1.00 85.62 197 GLU A O 1
ATOM 1560 N N . LEU A 1 198 ? 4.034 -6.316 2.444 1.00 84.12 198 LEU A N 1
ATOM 1561 C CA . LEU A 1 198 ? 3.261 -5.178 2.947 1.00 84.12 198 LEU A CA 1
ATOM 1562 C C . LEU A 1 198 ? 1.748 -5.412 2.918 1.00 84.12 198 LEU A C 1
ATOM 1564 O O . LEU A 1 198 ? 1.025 -4.860 3.751 1.00 84.12 198 LEU A O 1
ATOM 1568 N N . SER A 1 199 ? 1.254 -6.214 1.973 1.00 77.19 199 SER A N 1
ATOM 1569 C CA . SER A 1 199 ? -0.168 -6.540 1.887 1.00 77.19 199 SER A CA 1
ATOM 1570 C C . SER A 1 199 ? -0.640 -7.397 3.059 1.00 77.19 199 SER A C 1
ATOM 1572 O O . SER A 1 199 ? -1.773 -7.205 3.495 1.00 77.19 199 SER A O 1
ATOM 1574 N N . GLU A 1 200 ? 0.228 -8.239 3.633 1.00 76.69 200 GLU A N 1
ATOM 1575 C CA . GLU A 1 200 ? -0.083 -9.028 4.835 1.00 76.69 200 GLU A CA 1
ATOM 1576 C C . GLU A 1 200 ? -0.336 -8.141 6.060 1.00 76.69 200 GLU A C 1
ATOM 1578 O O . GLU A 1 200 ? -1.173 -8.460 6.899 1.00 76.69 200 GLU A O 1
ATOM 1583 N N . TYR A 1 201 ? 0.338 -6.990 6.146 1.00 70.31 201 TYR A N 1
ATOM 1584 C CA . TYR A 1 201 ? 0.105 -6.001 7.204 1.00 70.31 201 TYR A CA 1
ATOM 1585 C C . TYR A 1 201 ? -1.112 -5.101 6.937 1.00 70.31 201 TYR A C 1
ATOM 1587 O O . TYR A 1 201 ? -1.567 -4.383 7.834 1.00 70.31 201 TYR A O 1
ATOM 1595 N N . TRP A 1 202 ? -1.621 -5.091 5.703 1.00 66.88 202 TRP A N 1
ATOM 1596 C CA . TRP A 1 202 ? -2.727 -4.233 5.280 1.00 66.88 202 TRP A CA 1
ATOM 1597 C C . TRP A 1 202 ? -4.091 -4.937 5.283 1.00 66.88 202 TRP A C 1
ATOM 1599 O O . TRP A 1 202 ? -5.104 -4.262 5.532 1.00 66.88 202 TRP A O 1
ATOM 1609 N N . SER A 1 203 ? -4.108 -6.242 4.971 1.00 58.03 203 SER A N 1
ATOM 1610 C CA . SER A 1 203 ? -5.290 -7.119 4.944 1.00 58.03 203 SER A CA 1
ATOM 1611 C C . SER A 1 203 ? -5.824 -7.397 6.339 1.00 58.03 203 SER A C 1
ATOM 1613 O O . SER A 1 203 ? -7.037 -7.159 6.533 1.00 58.03 203 SER A O 1
#

Nearest PDB structures (foldseek):
  5xg2-assembly1_A  TM=3.172E-01  e=6.462E+00  Pyrococcus yayanosii CH1
  3ja6-assembly1_H  TM=2.904E-01  e=5.825E+00  Escherichia coli
  3g67-assembly1_B  TM=2.129E-01  e=4.985E+00  Thermotoga maritima

Foldseek 3Di:
DVVVVVVVVVVVVVVVVVLVVVLVVLVVVLVVQLVVLCVVDPDSVRSVVCCCVVVVVSVVVVVVSVVVVVVVVVVVVVVVVVLVVLCVLCVLLVVLLVLLVQQLVLLVCQVVVDDPLVDLPDDRDGDAQDPVSLVSNVVRDDPVLSVLSVVLNVLVVVLNVCSNVNPDDPVVSVVSSVVSNVSSVVSVVVSVVVVVVSVVSND

Mean predicted aligned error: 12.29 Å

Solvent-accessible surface area (backbone atoms only — not comparable to full-atom values): 11222 Å² total; per-residue (Å²): 113,69,68,58,55,50,52,50,53,52,51,52,50,50,52,48,50,50,50,51,50,52,50,51,52,50,54,49,51,53,50,51,53,49,52,56,36,40,76,73,35,99,38,69,67,57,21,50,51,50,44,49,69,79,38,34,77,62,58,60,46,51,63,53,54,52,50,53,53,50,52,49,53,50,50,53,49,48,53,52,51,49,53,52,48,54,53,57,67,45,43,57,36,53,53,32,49,49,52,52,51,52,37,44,51,24,50,53,47,48,65,70,69,55,79,62,85,85,47,80,83,62,83,80,74,62,65,75,79,51,71,68,58,49,49,47,25,52,75,49,41,58,65,78,51,30,54,53,49,52,55,43,48,54,48,51,53,50,48,54,50,48,55,69,70,61,82,62,57,69,70,56,57,53,51,51,51,50,52,47,51,54,51,42,50,54,49,48,57,53,50,52,50,51,48,53,60,55,42,69,80,68,110

Sequence (203 aa):
MFDKEKLEKENEQFSSAILYVATAVYVGVCAMVFGALYAKLPSFGDAFLAMMKDYGTIITGVPVLVAVVVAKQQLDASRRQHVATVKRSLKGQLDAIKTVRHFLTSIDKLVSQGIDYSNRNSHLFVWLLDKEELEMIKEHLPSSISTHCEGCSQRVVKFIEDFHDGTNERERLQSSLGLIASQAMLVKSRTDWLYQELSEYWS